Protein AF-A0A6A4T6H5-F1 (afdb_monomer_lite)

Structure (mmCIF, N/CA/C/O backbone):
data_AF-A0A6A4T6H5-F1
#
_entry.id   AF-A0A6A4T6H5-F1
#
loop_
_atom_site.group_PDB
_atom_site.id
_atom_site.type_symbol
_atom_site.label_atom_id
_atom_site.label_alt_id
_atom_site.label_comp_id
_atom_site.label_asym_id
_atom_site.label_entity_id
_atom_site.label_seq_id
_atom_site.pdbx_PDB_ins_code
_atom_site.Cartn_x
_atom_site.Cartn_y
_atom_site.Cartn_z
_atom_site.occupancy
_atom_site.B_iso_or_equiv
_atom_site.auth_seq_id
_atom_site.auth_comp_id
_atom_site.auth_asym_id
_atom_site.auth_atom_id
_atom_site.pdbx_PDB_model_num
ATOM 1 N N . MET A 1 1 ? 30.308 -5.060 24.343 1.00 50.53 1 MET A N 1
ATOM 2 C CA . MET A 1 1 ? 29.741 -4.063 23.407 1.00 50.53 1 MET A CA 1
ATOM 3 C C . MET A 1 1 ? 28.219 -4.168 23.219 1.00 50.53 1 MET A C 1
ATOM 5 O O . MET A 1 1 ? 27.699 -3.414 22.423 1.00 50.53 1 MET A O 1
ATOM 9 N N . LEU A 1 2 ? 27.483 -4.995 23.983 1.00 47.47 2 LEU A N 1
ATOM 10 C CA . LEU A 1 2 ? 26.019 -5.164 23.835 1.00 47.47 2 LEU A CA 1
ATOM 11 C C . LEU A 1 2 ? 25.170 -4.427 24.896 1.00 47.47 2 LEU A C 1
ATOM 13 O O . LEU A 1 2 ? 23.949 -4.452 24.840 1.00 47.47 2 LEU A O 1
ATOM 17 N N . MET A 1 3 ? 25.791 -3.743 25.864 1.00 47.12 3 MET A N 1
ATOM 18 C CA . MET A 1 3 ? 25.061 -2.976 26.894 1.00 47.12 3 MET A CA 1
ATOM 19 C C . MET A 1 3 ? 24.729 -1.534 26.468 1.00 47.12 3 MET A C 1
ATOM 21 O O . MET A 1 3 ? 23.909 -0.883 27.103 1.00 47.12 3 MET A O 1
ATOM 25 N N . SER A 1 4 ? 25.339 -1.037 25.386 1.00 50.03 4 SER A N 1
ATOM 26 C CA . SER A 1 4 ? 25.124 0.330 24.885 1.00 50.03 4 SER A CA 1
ATOM 27 C C . SER A 1 4 ? 23.904 0.449 23.967 1.00 50.03 4 SER A C 1
ATOM 29 O O . SER A 1 4 ? 23.320 1.524 23.874 1.00 50.03 4 SER A O 1
ATOM 31 N N . GLU A 1 5 ? 23.520 -0.626 23.278 1.00 48.69 5 GLU A N 1
ATOM 32 C CA . GLU A 1 5 ? 22.431 -0.592 22.293 1.00 48.69 5 GLU A CA 1
ATOM 33 C C . GLU A 1 5 ? 21.061 -0.653 22.975 1.00 48.69 5 GLU A C 1
ATOM 35 O O . GLU A 1 5 ? 20.167 0.104 22.604 1.00 48.69 5 GLU A O 1
ATOM 40 N N . ASN A 1 6 ? 20.938 -1.425 24.063 1.00 50.06 6 ASN A N 1
ATOM 41 C CA . ASN A 1 6 ? 19.707 -1.500 24.855 1.00 50.06 6 ASN A CA 1
ATOM 42 C C . ASN A 1 6 ? 19.338 -0.162 25.509 1.00 50.06 6 ASN A C 1
ATOM 44 O O . ASN A 1 6 ? 18.159 0.174 25.595 1.00 50.06 6 ASN A O 1
ATOM 48 N N . ALA A 1 7 ? 20.330 0.624 25.940 1.00 50.69 7 ALA A N 1
ATOM 49 C CA . ALA A 1 7 ? 20.093 1.948 26.511 1.00 50.69 7 ALA A CA 1
ATOM 50 C C . ALA A 1 7 ? 19.580 2.937 25.450 1.00 50.69 7 ALA A C 1
ATOM 52 O O . ALA A 1 7 ? 18.664 3.713 25.721 1.00 50.69 7 ALA A O 1
ATOM 53 N N . LEU A 1 8 ? 20.105 2.872 24.221 1.00 52.22 8 LEU A N 1
ATOM 54 C CA . LEU A 1 8 ? 19.653 3.722 23.118 1.00 52.22 8 LEU A CA 1
ATOM 55 C C . LEU A 1 8 ? 18.249 3.336 22.641 1.00 52.22 8 LEU A C 1
ATOM 57 O O . LEU A 1 8 ? 17.433 4.224 22.408 1.00 52.22 8 LEU A O 1
ATOM 61 N N . THR A 1 9 ? 17.908 2.047 22.585 1.00 52.09 9 THR A N 1
ATOM 62 C CA . THR A 1 9 ? 16.542 1.610 22.252 1.00 52.09 9 THR A CA 1
ATOM 63 C C . THR A 1 9 ? 15.533 1.958 23.345 1.00 52.09 9 THR A C 1
ATOM 65 O O . THR A 1 9 ? 14.426 2.372 23.013 1.00 52.09 9 THR A O 1
ATOM 68 N N . LEU A 1 10 ? 15.900 1.882 24.633 1.00 49.75 10 LEU A N 1
ATOM 69 C CA . LEU A 1 10 ? 15.020 2.315 25.731 1.00 49.75 10 LEU A CA 1
ATOM 70 C C . LEU A 1 10 ? 14.830 3.837 25.739 1.00 49.75 10 LEU A C 1
ATOM 72 O O . LEU A 1 10 ? 13.731 4.318 25.998 1.00 49.75 10 LEU A O 1
ATOM 76 N N . THR A 1 11 ? 15.865 4.602 25.383 1.00 50.75 11 THR A N 1
ATOM 77 C CA . THR A 1 11 ? 15.776 6.067 25.274 1.00 50.75 11 THR A CA 1
ATOM 78 C C . THR A 1 11 ? 14.943 6.487 24.056 1.00 50.75 11 THR A C 1
ATOM 80 O O . THR A 1 11 ? 14.133 7.401 24.144 1.00 50.75 11 THR A O 1
ATOM 83 N N . ILE A 1 12 ? 15.059 5.790 22.920 1.00 52.97 12 ILE A N 1
ATOM 84 C CA . ILE A 1 12 ? 14.269 6.093 21.713 1.00 52.97 12 ILE A CA 1
ATOM 85 C C . ILE A 1 12 ? 12.801 5.665 21.887 1.00 52.97 12 ILE A C 1
ATOM 87 O O . ILE A 1 12 ? 11.900 6.428 21.541 1.00 52.97 12 ILE A O 1
ATOM 91 N N . PHE A 1 13 ? 12.542 4.497 22.486 1.00 45.78 13 PHE A N 1
ATOM 92 C CA . PHE A 1 13 ? 11.184 4.002 22.740 1.00 45.78 13 PHE A CA 1
ATOM 93 C C . PHE A 1 13 ? 10.422 4.871 23.757 1.00 45.78 13 PHE A C 1
ATOM 95 O O . PHE A 1 13 ? 9.230 5.129 23.587 1.00 45.78 13 PHE A O 1
ATOM 102 N N . THR A 1 14 ? 11.108 5.404 24.774 1.00 52.06 14 THR A N 1
ATOM 103 C CA . THR A 1 14 ? 10.492 6.294 25.778 1.00 52.06 14 THR A CA 1
ATOM 104 C C . THR A 1 14 ? 10.209 7.700 25.238 1.00 52.06 14 THR A C 1
ATOM 106 O O . THR A 1 14 ? 9.155 8.260 25.535 1.00 52.06 14 THR A O 1
ATOM 109 N N . VAL A 1 15 ? 11.061 8.253 24.365 1.00 50.41 15 VAL A N 1
ATOM 110 C CA . VAL A 1 15 ? 10.810 9.560 23.721 1.00 50.41 15 VAL A CA 1
ATOM 111 C C . VAL A 1 15 ? 9.611 9.508 22.762 1.00 50.41 15 VAL A C 1
ATOM 113 O O . VAL A 1 15 ? 8.893 10.498 22.608 1.00 50.41 15 VAL A O 1
ATOM 116 N N . GLN A 1 16 ? 9.344 8.357 22.140 1.00 47.12 16 GLN A N 1
ATOM 117 C CA . GLN A 1 16 ? 8.246 8.200 21.181 1.00 47.12 16 GLN A CA 1
ATOM 118 C C . GLN A 1 16 ? 6.871 8.043 21.857 1.00 47.12 16 GLN A C 1
ATOM 120 O O . GLN A 1 16 ? 5.873 8.519 21.314 1.00 47.12 16 GLN A O 1
ATOM 125 N N . MET A 1 17 ? 6.824 7.499 23.079 1.00 47.72 17 MET A N 1
ATOM 126 C CA . MET A 1 17 ? 5.620 7.487 23.931 1.00 47.72 17 MET A CA 1
ATOM 127 C C . MET A 1 17 ? 5.208 8.885 24.419 1.00 47.72 17 MET A C 1
ATOM 129 O O . MET A 1 17 ? 4.043 9.111 24.726 1.00 47.72 17 MET A O 1
ATOM 133 N N . LEU A 1 18 ? 6.121 9.863 24.409 1.00 52.84 18 LEU A N 1
ATOM 134 C CA . LEU A 1 18 ? 5.791 11.271 24.666 1.00 52.84 18 LEU A CA 1
ATOM 135 C C . LEU A 1 18 ? 5.178 11.988 23.449 1.00 52.84 18 LEU A C 1
ATOM 137 O O . LEU A 1 18 ? 4.728 13.128 23.568 1.00 52.84 18 LEU A O 1
ATOM 141 N N . LYS A 1 19 ? 5.187 11.355 22.266 1.00 51.94 19 LYS A N 1
ATOM 142 C CA . LYS A 1 19 ? 4.682 11.941 21.014 1.00 51.94 19 LYS A CA 1
ATOM 143 C C . LYS A 1 19 ? 3.249 11.525 20.676 1.00 51.94 19 LYS A C 1
ATOM 145 O O . LYS A 1 19 ? 2.651 12.166 19.820 1.00 51.94 19 LYS A O 1
ATOM 150 N N . ASN A 1 20 ? 2.710 10.504 21.342 1.00 51.78 20 ASN A N 1
ATOM 151 C CA . ASN A 1 20 ? 1.341 10.033 21.153 1.00 51.78 20 ASN A CA 1
ATOM 152 C C . ASN A 1 20 ? 0.656 9.886 22.511 1.00 51.78 20 ASN A C 1
ATOM 154 O O . ASN A 1 20 ? 0.896 8.900 23.209 1.00 51.78 20 ASN A O 1
ATOM 158 N N . PRO A 1 21 ? -0.172 10.856 22.912 1.00 53.44 21 PRO A N 1
ATOM 159 C CA . PRO A 1 21 ? -0.889 10.739 24.164 1.00 53.44 21 PRO A CA 1
ATOM 160 C C . PRO A 1 21 ? -1.989 9.674 24.089 1.00 53.44 21 PRO A C 1
ATOM 162 O O . PRO A 1 21 ? -2.484 9.392 22.997 1.00 53.44 21 PRO A O 1
ATOM 165 N N . PRO A 1 22 ? -2.373 9.071 25.230 1.00 54.59 22 PRO A N 1
ATOM 166 C CA . PRO A 1 22 ? -3.427 8.065 25.273 1.00 54.59 22 PRO A CA 1
ATOM 167 C C . PRO A 1 22 ? -4.738 8.609 24.690 1.00 54.59 22 PRO A C 1
ATOM 169 O O . PRO A 1 22 ? -5.049 9.801 24.800 1.00 54.59 22 PRO A O 1
ATOM 172 N N . GLN A 1 23 ? -5.484 7.712 24.048 1.00 50.62 23 GLN A N 1
ATOM 173 C CA . GLN A 1 23 ? -6.677 8.029 23.268 1.00 50.62 23 GLN A CA 1
ATOM 174 C C . GLN A 1 23 ? -7.688 8.806 24.131 1.00 50.62 23 GLN A C 1
ATOM 176 O O . GLN A 1 23 ? -8.081 8.349 25.203 1.00 50.62 23 GLN A O 1
ATOM 181 N N . GLY A 1 24 ? -8.039 10.021 23.691 1.00 58.50 24 GLY A N 1
ATOM 182 C CA . GLY A 1 24 ? -8.846 10.991 24.453 1.00 58.50 24 GLY A CA 1
ATOM 183 C C . GLY A 1 24 ? -8.110 12.270 24.892 1.00 58.50 24 GLY A C 1
ATOM 184 O O . GLY A 1 24 ? -8.762 13.228 25.303 1.00 58.50 24 GLY A O 1
ATOM 185 N N . MET A 1 25 ? -6.778 12.343 24.756 1.00 52.47 25 MET A N 1
ATOM 186 C CA . MET A 1 25 ? -5.964 13.532 25.096 1.00 52.47 25 MET A CA 1
ATOM 187 C C . MET A 1 25 ? -5.336 14.242 23.879 1.00 52.47 25 MET A C 1
ATOM 189 O O . MET A 1 25 ? -4.393 15.023 24.006 1.00 52.47 25 MET A O 1
ATOM 193 N N . GLU A 1 26 ? -5.879 14.006 22.687 1.00 55.91 26 GLU A N 1
ATOM 194 C CA . GLU A 1 26 ? -5.322 14.439 21.393 1.00 55.91 26 GLU A CA 1
ATOM 195 C C . GLU A 1 26 ? -5.498 15.950 21.124 1.00 55.91 26 GLU A C 1
ATOM 197 O O . GLU A 1 26 ? -4.755 16.548 20.348 1.00 55.91 26 GLU A O 1
ATOM 202 N N . ASN A 1 27 ? -6.413 16.608 21.848 1.00 53.62 27 ASN A N 1
ATOM 203 C CA . ASN A 1 27 ? -6.649 18.059 21.768 1.00 53.62 27 ASN A CA 1
ATOM 204 C C . ASN A 1 27 ? -5.692 18.883 22.652 1.00 53.62 27 ASN A C 1
ATOM 206 O O . ASN A 1 27 ? -5.697 20.115 22.626 1.00 53.62 27 ASN A O 1
ATOM 210 N N . CYS A 1 28 ? -4.834 18.209 23.416 1.00 49.69 28 CYS A N 1
ATOM 211 C CA . CYS A 1 28 ? -3.825 18.801 24.283 1.00 49.69 28 CYS A CA 1
ATOM 212 C C . CYS A 1 28 ? -2.457 18.847 23.584 1.00 49.69 28 CYS A C 1
ATOM 214 O O . CYS A 1 28 ? -1.439 18.480 24.161 1.00 49.69 28 CYS A O 1
ATOM 216 N N . ALA A 1 29 ? -2.399 19.332 22.340 1.00 54.03 29 ALA A N 1
ATOM 217 C CA . ALA A 1 29 ? -1.156 19.470 21.563 1.00 54.03 29 ALA A CA 1
ATOM 218 C C . ALA A 1 29 ? -0.112 20.431 22.190 1.00 54.03 29 ALA A C 1
ATOM 220 O O . ALA A 1 29 ? 0.965 20.649 21.634 1.00 54.03 29 ALA A O 1
ATOM 221 N N . ARG A 1 30 ? -0.415 21.025 23.353 1.00 55.97 30 ARG A N 1
ATOM 222 C CA . ARG A 1 30 ? 0.531 21.756 24.198 1.00 55.97 30 ARG A CA 1
ATOM 223 C C . ARG A 1 30 ? 0.862 20.906 25.429 1.00 55.97 30 ARG A C 1
ATOM 225 O O . ARG A 1 30 ? -0.037 20.697 26.244 1.00 55.97 30 ARG A O 1
ATOM 232 N N . PRO A 1 31 ? 2.130 20.509 25.635 1.00 57.06 31 PRO A N 1
ATOM 233 C CA . PRO A 1 31 ? 2.565 19.766 26.824 1.00 57.06 31 PRO A CA 1
ATOM 234 C C . PRO A 1 31 ? 2.162 20.428 28.157 1.00 57.06 31 PRO A C 1
ATOM 236 O O . PRO A 1 31 ? 1.899 19.746 29.138 1.00 57.06 31 PRO A O 1
ATOM 239 N N . SER A 1 32 ? 2.013 21.759 28.179 1.00 58.72 32 SER A N 1
ATOM 240 C CA . SER A 1 32 ? 1.561 22.535 29.346 1.00 58.72 32 SER A CA 1
ATOM 241 C C . SER A 1 32 ? 0.065 22.429 29.669 1.00 58.72 32 SER A C 1
ATOM 243 O O . SER A 1 32 ? -0.373 22.936 30.698 1.00 58.72 32 SER A O 1
ATOM 245 N N . SER A 1 33 ? -0.741 21.812 28.801 1.00 58.03 33 SER A N 1
ATOM 246 C CA . SER A 1 33 ? -2.187 21.647 29.025 1.00 58.03 33 SER A CA 1
ATOM 247 C C . SER A 1 33 ? -2.530 20.426 29.879 1.00 58.03 33 SER A C 1
ATOM 249 O O . SER A 1 33 ? -3.662 20.279 30.336 1.00 58.03 33 SER A O 1
ATOM 251 N N . TRP A 1 34 ? -1.549 19.569 30.153 1.00 72.88 34 TRP A N 1
ATOM 252 C CA . TRP A 1 34 ? -1.708 18.456 31.072 1.00 72.88 34 TRP A CA 1
ATOM 253 C C . TRP A 1 34 ? -1.449 18.921 32.492 1.00 72.88 34 TRP A C 1
ATOM 255 O O . TRP A 1 34 ? -0.322 19.231 32.876 1.00 72.88 34 TRP A O 1
ATOM 265 N N . ARG A 1 35 ? -2.510 18.902 33.300 1.00 63.50 35 ARG A N 1
ATOM 266 C CA . ARG A 1 35 ? -2.480 19.301 34.713 1.00 63.50 35 ARG A CA 1
ATOM 267 C C . ARG A 1 35 ? -1.409 18.570 35.535 1.00 63.50 35 ARG A C 1
ATOM 269 O O . ARG A 1 35 ? -0.968 19.093 36.551 1.00 63.50 35 ARG A O 1
ATOM 276 N N . TRP A 1 36 ? -0.984 17.389 35.085 1.00 69.12 36 TRP A N 1
ATOM 277 C CA . TRP A 1 36 ? 0.030 16.557 35.733 1.00 69.12 36 TRP A CA 1
ATOM 278 C C . TRP A 1 36 ? 1.379 16.512 35.000 1.00 69.12 36 TRP A C 1
ATOM 280 O O . TRP A 1 36 ? 2.300 15.880 35.508 1.00 69.12 36 TRP A O 1
ATOM 290 N N . PHE A 1 37 ? 1.545 17.193 33.856 1.00 75.38 37 PHE A N 1
ATOM 291 C CA . PHE A 1 37 ? 2.818 17.196 33.120 1.00 75.38 37 PHE A CA 1
ATOM 292 C C . PHE A 1 37 ? 3.958 17.726 33.976 1.00 75.38 37 PHE A C 1
ATOM 294 O O . PHE A 1 37 ? 5.010 17.115 34.010 1.00 75.38 37 PHE A O 1
ATOM 301 N N . HIS A 1 38 ? 3.732 18.783 34.754 1.00 70.75 38 HIS A N 1
ATOM 302 C CA . HIS A 1 38 ? 4.755 19.301 35.661 1.00 70.75 38 HIS A CA 1
ATOM 303 C C . HIS A 1 38 ? 5.108 18.323 36.786 1.00 70.75 38 HIS A C 1
ATOM 305 O O . HIS A 1 38 ? 6.263 18.252 37.176 1.00 70.75 38 HIS A O 1
ATOM 311 N N . LEU A 1 39 ? 4.149 17.537 37.283 1.00 74.06 39 LEU A N 1
ATOM 312 C CA . LEU A 1 39 ? 4.436 16.503 38.282 1.00 74.06 39 LEU A CA 1
ATOM 313 C C . LEU A 1 39 ? 5.259 15.361 37.677 1.00 74.06 39 LEU A C 1
ATOM 315 O O . LEU A 1 39 ? 6.212 14.907 38.302 1.00 74.06 39 LEU A O 1
ATOM 319 N N . MET A 1 40 ? 4.945 14.943 36.449 1.00 73.81 40 MET A N 1
ATOM 320 C CA . MET A 1 40 ? 5.716 13.924 35.728 1.00 73.81 40 MET A CA 1
ATOM 321 C C . MET A 1 40 ? 7.095 14.428 35.296 1.00 73.81 40 MET A C 1
ATOM 323 O O . MET A 1 40 ? 8.074 13.704 35.418 1.00 73.81 40 MET A O 1
ATOM 327 N N . ASP A 1 41 ? 7.198 15.678 34.855 1.00 72.88 41 ASP A N 1
ATOM 328 C CA . ASP A 1 41 ? 8.452 16.328 34.472 1.00 72.88 41 ASP A CA 1
ATOM 329 C C . ASP A 1 41 ? 9.374 16.502 35.687 1.00 72.88 41 ASP A C 1
ATOM 331 O O . ASP A 1 41 ? 10.562 16.203 35.618 1.00 72.88 41 ASP A O 1
ATOM 335 N N . LEU A 1 42 ? 8.825 16.874 36.848 1.00 71.06 42 LEU A N 1
ATOM 336 C CA . LEU A 1 42 ? 9.570 16.930 38.108 1.00 71.06 42 LEU A CA 1
ATOM 337 C C . LEU A 1 42 ? 9.982 15.538 38.613 1.00 71.06 42 LEU A C 1
ATOM 339 O O . LEU A 1 42 ? 11.075 15.411 39.171 1.00 71.06 42 LEU A O 1
ATOM 343 N N . ALA A 1 43 ? 9.151 14.510 38.403 1.00 70.69 43 ALA A N 1
ATOM 344 C CA . ALA A 1 43 ? 9.489 13.121 38.717 1.00 70.69 43 ALA A CA 1
ATOM 345 C C . ALA A 1 43 ? 10.631 12.608 37.825 1.00 70.69 43 ALA A C 1
ATOM 347 O O . ALA A 1 43 ? 11.625 12.100 38.333 1.00 70.69 43 ALA A O 1
ATOM 348 N N . MET A 1 44 ? 10.535 12.810 36.506 1.00 71.69 44 MET A N 1
ATOM 349 C CA . MET A 1 44 ? 11.566 12.411 35.539 1.00 71.69 44 MET A CA 1
ATOM 350 C C . MET A 1 44 ? 12.859 13.218 35.684 1.00 71.69 44 MET A C 1
ATOM 352 O O . MET A 1 44 ? 13.943 12.694 35.448 1.00 71.69 44 MET A O 1
ATOM 356 N N . SER A 1 45 ? 12.763 14.472 36.126 1.00 68.00 45 SER A N 1
ATOM 357 C CA . SER A 1 45 ? 13.920 15.319 36.436 1.00 68.00 45 SER A CA 1
ATOM 358 C C . SER A 1 45 ? 14.554 15.003 37.799 1.00 68.00 45 SER A C 1
ATOM 360 O O . SER A 1 45 ? 15.483 15.702 38.205 1.00 68.00 45 SER A O 1
ATOM 362 N N . GLY A 1 46 ? 14.039 14.013 38.542 1.00 66.12 46 GLY A N 1
ATOM 363 C CA . GLY A 1 46 ? 14.563 13.612 39.853 1.00 66.12 46 GLY A CA 1
ATOM 364 C C . GLY A 1 46 ? 14.388 14.666 40.951 1.00 66.12 46 GLY A C 1
ATOM 365 O O . GLY A 1 46 ? 15.016 14.586 41.999 1.00 66.12 46 GLY A O 1
ATOM 366 N N . ARG A 1 47 ? 13.539 15.682 40.745 1.00 64.62 47 ARG A N 1
ATOM 367 C CA . ARG A 1 47 ? 13.298 16.752 41.735 1.00 64.62 47 ARG A CA 1
ATOM 368 C C . ARG A 1 47 ? 12.263 16.372 42.793 1.00 64.62 47 ARG A C 1
ATOM 370 O O . ARG A 1 47 ? 12.102 17.109 43.761 1.00 64.62 47 ARG A O 1
ATOM 377 N N . LEU A 1 48 ? 11.568 15.252 42.596 1.00 61.44 48 LEU A N 1
ATOM 378 C CA . LEU A 1 48 ? 10.671 14.636 43.579 1.00 61.44 48 LEU A CA 1
ATOM 379 C C . LEU A 1 48 ? 11.336 13.486 44.349 1.00 61.44 48 LEU A C 1
ATOM 381 O O . LEU A 1 48 ? 10.686 12.870 45.197 1.00 61.44 48 LEU A O 1
ATOM 385 N N . ASP A 1 49 ? 12.616 13.215 44.083 1.00 53.50 49 ASP A N 1
ATOM 386 C CA . ASP A 1 49 ? 13.368 12.150 44.739 1.00 53.50 49 ASP A CA 1
ATOM 387 C C . ASP A 1 49 ? 13.465 12.454 46.248 1.00 53.50 49 ASP A C 1
ATOM 389 O O . ASP A 1 49 ? 13.992 13.488 46.663 1.00 53.50 49 ASP A O 1
ATOM 393 N N . GLY A 1 50 ? 12.840 11.605 47.072 1.00 62.84 50 GLY A N 1
ATOM 394 C CA . GLY A 1 50 ? 12.730 11.783 48.528 1.00 62.84 50 GLY A CA 1
ATOM 395 C C . GLY A 1 50 ? 11.481 12.512 49.054 1.00 62.84 50 GLY A C 1
ATOM 396 O O . GLY A 1 50 ? 11.367 12.682 50.265 1.00 62.84 50 GLY A O 1
ATOM 397 N N . THR A 1 51 ? 10.531 12.922 48.200 1.00 59.84 51 THR A N 1
ATOM 398 C CA . THR A 1 51 ? 9.258 13.553 48.645 1.00 59.84 51 THR A CA 1
ATOM 399 C C . THR A 1 51 ? 8.056 12.606 48.694 1.00 59.84 51 THR A C 1
ATOM 401 O O . THR A 1 51 ? 7.031 12.953 49.277 1.00 59.84 51 THR A O 1
ATOM 404 N N . ALA A 1 52 ? 8.179 11.407 48.124 1.00 58.97 52 ALA A N 1
ATOM 405 C CA . ALA A 1 52 ? 7.157 10.369 48.176 1.00 58.97 52 ALA A CA 1
ATOM 406 C C . ALA A 1 52 ? 7.657 9.184 49.011 1.00 58.97 52 ALA A C 1
ATOM 408 O O . ALA A 1 52 ? 8.744 8.658 48.769 1.00 58.97 52 ALA A O 1
ATOM 409 N N . GLU A 1 53 ? 6.858 8.762 49.987 1.00 52.75 53 GLU A N 1
ATOM 410 C CA . GLU A 1 53 ? 7.100 7.551 50.766 1.00 52.75 53 GLU A CA 1
ATOM 411 C C . GLU A 1 53 ? 7.000 6.342 49.821 1.00 52.75 53 GLU A C 1
ATOM 413 O O . GLU A 1 53 ? 5.942 6.050 49.263 1.00 52.75 53 GLU A O 1
ATOM 418 N N . THR A 1 54 ? 8.130 5.681 49.549 1.00 51.03 54 THR A N 1
ATOM 419 C CA . THR A 1 54 ? 8.180 4.525 48.649 1.00 51.03 54 THR A CA 1
ATOM 420 C C . THR A 1 54 ? 7.422 3.368 49.293 1.00 51.03 54 THR A C 1
ATOM 422 O O . THR A 1 54 ? 7.954 2.689 50.173 1.00 51.03 54 THR A O 1
ATOM 425 N N . LEU A 1 55 ? 6.182 3.122 48.862 1.00 46.75 55 LEU A N 1
ATOM 426 C CA . LEU A 1 55 ? 5.470 1.900 49.223 1.00 46.75 55 LEU A CA 1
ATOM 427 C C . LEU A 1 55 ? 6.261 0.711 48.667 1.00 46.75 55 LEU A C 1
ATOM 429 O O . LEU A 1 55 ? 6.250 0.439 47.468 1.00 46.75 55 LEU A O 1
ATOM 433 N N . ARG A 1 56 ? 6.998 0.032 49.549 1.00 42.72 56 ARG A N 1
ATOM 434 C CA . ARG A 1 56 ? 7.624 -1.255 49.254 1.00 42.72 56 ARG A CA 1
ATOM 435 C C . ARG A 1 56 ? 6.513 -2.305 49.156 1.00 42.72 56 ARG A C 1
ATOM 437 O O . ARG A 1 56 ? 5.852 -2.538 50.168 1.00 42.72 56 ARG A O 1
ATOM 444 N N . PRO A 1 57 ? 6.300 -2.959 48.002 1.00 44.22 57 PRO A N 1
ATOM 445 C CA . PRO A 1 57 ? 5.484 -4.163 47.973 1.00 44.22 57 PRO A CA 1
ATOM 446 C C . PRO A 1 57 ? 6.172 -5.243 48.821 1.00 44.22 57 PRO A C 1
ATOM 448 O O . PRO A 1 57 ? 7.370 -5.491 48.676 1.00 44.22 57 PRO A O 1
ATOM 451 N N . SER A 1 58 ? 5.421 -5.838 49.749 1.00 32.94 58 SER A N 1
ATOM 452 C CA . SER A 1 58 ? 5.873 -6.974 50.555 1.00 32.94 58 SER A CA 1
ATOM 453 C C . SER A 1 58 ? 6.180 -8.157 49.629 1.00 32.94 58 SER A C 1
ATOM 455 O O . SER A 1 58 ? 5.292 -8.539 48.866 1.00 32.94 58 SER A O 1
ATOM 457 N N . PRO A 1 59 ? 7.381 -8.760 49.675 1.00 49.50 59 PRO A N 1
ATOM 458 C CA . PRO A 1 59 ? 7.646 -9.996 48.964 1.00 49.50 59 PRO A CA 1
ATOM 459 C C . PRO A 1 59 ? 7.084 -11.131 49.821 1.00 49.50 59 PRO A C 1
ATOM 461 O O . PRO A 1 59 ? 7.674 -11.497 50.835 1.00 49.50 59 PRO A O 1
ATOM 464 N N . LEU A 1 60 ? 5.907 -11.636 49.461 1.00 38.06 60 LEU A N 1
ATOM 465 C CA . LEU A 1 60 ? 5.476 -12.961 49.887 1.00 38.06 60 LEU A CA 1
ATOM 466 C C . LEU A 1 60 ? 5.379 -13.810 48.620 1.00 38.06 60 LEU A C 1
ATOM 468 O O . LEU A 1 60 ? 4.393 -13.750 47.894 1.00 38.06 60 LEU A O 1
ATOM 472 N N . ASP A 1 61 ? 6.520 -14.426 48.334 1.00 40.19 61 ASP A N 1
ATOM 473 C CA . ASP A 1 61 ? 6.762 -15.667 47.606 1.00 40.19 61 ASP A CA 1
ATOM 474 C C . ASP A 1 61 ? 5.747 -16.098 46.536 1.00 40.19 61 ASP A C 1
ATOM 476 O O . ASP A 1 61 ? 4.611 -16.491 46.803 1.00 40.19 61 ASP A O 1
ATOM 480 N N . GLU A 1 62 ? 6.240 -16.119 45.298 1.00 44.72 62 GLU A N 1
ATOM 481 C CA . GLU A 1 62 ? 5.698 -16.964 44.244 1.00 44.72 62 GLU A CA 1
ATOM 482 C C . GLU A 1 62 ? 6.125 -18.418 44.483 1.00 44.72 62 GLU A C 1
ATOM 484 O O . GLU A 1 62 ? 7.264 -18.784 44.196 1.00 44.72 62 GLU A O 1
ATOM 489 N N . ASP A 1 63 ? 5.196 -19.256 44.942 1.00 39.50 63 ASP A N 1
ATOM 490 C CA . ASP A 1 63 ? 5.274 -20.708 44.771 1.00 39.50 63 ASP A CA 1
ATOM 491 C C . ASP A 1 63 ? 4.261 -21.143 43.694 1.00 39.50 63 ASP A C 1
ATOM 493 O O . ASP A 1 63 ? 3.046 -21.007 43.882 1.00 39.50 63 ASP A O 1
ATOM 497 N N . PRO A 1 64 ? 4.713 -21.679 42.544 1.00 53.88 64 PRO A N 1
ATOM 498 C CA . PRO A 1 64 ? 3.843 -22.311 41.571 1.00 53.88 64 PRO A CA 1
ATOM 499 C C . PRO A 1 64 ? 3.620 -23.771 41.982 1.00 53.88 64 PRO A C 1
ATOM 501 O O . PRO A 1 64 ? 4.578 -24.490 42.247 1.00 53.88 64 PRO A O 1
ATOM 504 N N . GLN A 1 65 ? 2.361 -24.216 41.917 1.00 44.50 65 GLN A N 1
ATOM 505 C CA . GLN A 1 65 ? 1.821 -25.535 42.300 1.00 44.50 65 GLN A CA 1
ATOM 506 C C . GLN A 1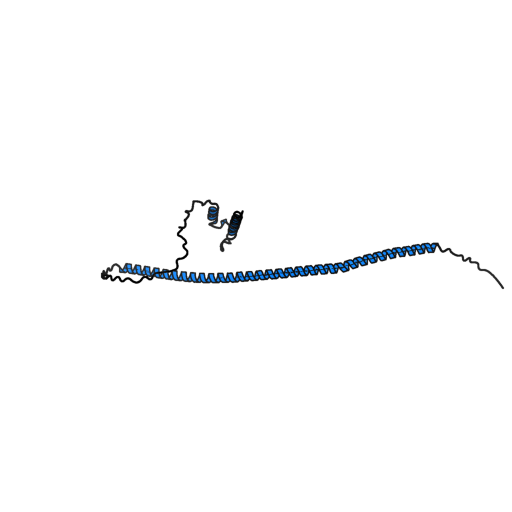 65 ? 1.255 -25.575 43.718 1.00 44.50 65 GLN A C 1
ATOM 508 O O . GLN A 1 65 ? 1.940 -26.013 44.624 1.00 44.50 65 GLN A O 1
ATOM 513 N N . HIS A 1 66 ? -0.029 -25.248 43.887 1.00 39.31 66 HIS A N 1
ATOM 514 C CA . HIS A 1 66 ? -0.897 -25.967 44.826 1.00 39.31 66 HIS A CA 1
ATOM 515 C C . HIS A 1 66 ? -2.268 -26.122 44.171 1.00 39.31 66 HIS A C 1
ATOM 517 O O . HIS A 1 66 ? -3.075 -25.199 44.075 1.00 39.31 66 HIS A O 1
ATOM 523 N N . THR A 1 67 ? -2.468 -27.316 43.628 1.00 39.09 67 THR A N 1
ATOM 524 C CA . THR A 1 67 ? -3.757 -27.839 43.214 1.00 39.09 67 THR A CA 1
ATOM 525 C C . THR A 1 67 ? -4.715 -27.820 44.397 1.00 39.09 67 THR A C 1
ATOM 527 O O . THR A 1 67 ? -4.364 -28.182 45.516 1.00 39.09 67 THR A O 1
ATOM 530 N N . THR A 1 68 ? -5.928 -27.385 44.097 1.00 47.22 68 THR A N 1
ATOM 531 C CA . THR A 1 68 ? -7.175 -27.641 44.807 1.00 47.22 68 THR A CA 1
ATOM 532 C C . THR A 1 68 ? -7.169 -28.990 45.526 1.00 47.22 68 THR A C 1
ATOM 534 O O . THR A 1 68 ? -7.194 -30.015 44.862 1.00 47.22 68 THR A O 1
ATOM 537 N N . ASP A 1 69 ? -7.208 -28.973 46.857 1.00 36.06 69 ASP A N 1
ATOM 538 C CA . ASP A 1 69 ? -7.750 -30.064 47.671 1.00 36.06 69 ASP A CA 1
ATOM 539 C C . ASP A 1 69 ? -8.342 -29.468 48.958 1.00 36.06 69 ASP A C 1
ATOM 541 O O . ASP A 1 69 ? -7.670 -29.207 49.955 1.00 36.06 69 ASP A O 1
ATOM 545 N N . LEU A 1 70 ? -9.645 -29.190 48.890 1.00 48.00 70 LEU A N 1
ATOM 546 C CA . LEU A 1 70 ? -10.500 -28.903 50.040 1.00 48.00 70 LEU A CA 1
ATOM 547 C C . LEU A 1 70 ? -10.800 -30.224 50.773 1.00 48.00 70 LEU A C 1
ATOM 549 O O . LEU A 1 70 ? -11.314 -31.144 50.132 1.00 48.00 70 LEU A O 1
ATOM 553 N N . PRO A 1 71 ? -10.587 -30.343 52.096 1.00 44.62 71 PRO A N 1
ATOM 554 C CA . PRO A 1 71 ? -11.124 -31.463 52.856 1.00 44.62 71 PRO A CA 1
ATOM 555 C C . PRO A 1 71 ? -12.603 -31.200 53.218 1.00 44.62 71 PRO A C 1
ATOM 557 O O . PRO A 1 71 ? -12.958 -30.073 53.577 1.00 44.62 71 PRO A O 1
ATOM 560 N N . PRO A 1 72 ? -13.490 -32.211 53.156 1.00 42.59 72 PRO A N 1
ATOM 561 C CA . PRO A 1 72 ? -14.890 -32.052 53.531 1.00 42.59 72 PRO A CA 1
ATOM 562 C C . PRO A 1 72 ? -15.032 -32.000 55.058 1.00 42.59 72 PRO A C 1
ATOM 564 O O . PRO A 1 72 ? -14.661 -32.935 55.770 1.00 42.59 72 PRO A O 1
ATOM 567 N N . LEU A 1 73 ? -15.600 -30.908 55.568 1.00 35.84 73 LEU A N 1
ATOM 568 C CA . LEU A 1 73 ? -16.007 -30.785 56.966 1.00 35.84 73 LEU A CA 1
ATOM 569 C C . LEU A 1 73 ? -17.256 -31.650 57.207 1.00 35.84 73 LEU A C 1
ATOM 571 O O . LEU A 1 73 ? -18.331 -31.367 56.682 1.00 35.84 73 LEU A O 1
ATOM 575 N N . SER A 1 74 ? -17.097 -32.716 57.994 1.00 42.25 74 SER A N 1
ATOM 576 C CA . SER A 1 74 ? -18.193 -33.542 58.517 1.00 42.25 74 SER A CA 1
ATOM 577 C C . SER A 1 74 ? -18.800 -32.880 59.769 1.00 42.25 74 SER A C 1
ATOM 579 O O . SER A 1 74 ? -18.048 -32.287 60.550 1.00 42.25 74 SER A O 1
ATOM 581 N N . PRO A 1 75 ? -20.127 -32.954 59.990 1.00 47.16 75 PRO A N 1
ATOM 582 C CA . PRO A 1 75 ? -20.800 -32.244 61.072 1.00 47.16 75 PRO A CA 1
ATOM 583 C C . PRO A 1 75 ? -20.587 -32.962 62.409 1.00 47.16 75 PRO A C 1
ATOM 585 O O . PRO A 1 75 ? -21.006 -34.105 62.589 1.00 47.16 75 PRO A O 1
ATOM 588 N N . ALA A 1 76 ? -19.940 -32.281 63.355 1.00 34.62 76 ALA A N 1
ATOM 589 C CA . ALA A 1 76 ? -19.857 -32.728 64.738 1.00 34.62 76 ALA A CA 1
ATOM 590 C C . ALA A 1 76 ? -21.082 -32.231 65.516 1.00 34.62 76 ALA A C 1
ATOM 592 O O . ALA A 1 76 ? -21.298 -31.034 65.698 1.00 34.62 76 ALA A O 1
ATOM 593 N N . ASP A 1 77 ? -21.862 -33.216 65.939 1.00 46.22 77 ASP A N 1
ATOM 594 C CA . ASP A 1 77 ? -22.892 -33.197 66.963 1.00 46.22 77 ASP A CA 1
ATOM 595 C C . ASP A 1 77 ? -22.422 -32.461 68.232 1.00 46.22 77 ASP A C 1
ATOM 597 O O . ASP A 1 77 ? -21.451 -32.864 68.877 1.00 46.22 77 ASP A O 1
ATOM 601 N N . VAL A 1 78 ? -23.112 -31.377 68.591 1.00 42.59 78 VAL A N 1
ATOM 602 C CA . VAL A 1 78 ? -23.082 -30.811 69.943 1.00 42.59 78 VAL A CA 1
ATOM 603 C C . VAL A 1 78 ? -24.521 -30.519 70.339 1.00 42.59 78 VAL A C 1
ATOM 605 O O . VAL A 1 78 ? -25.064 -29.441 70.095 1.00 42.59 78 VAL A O 1
ATOM 608 N N . GLY A 1 79 ? -25.134 -31.521 70.966 1.00 47.72 79 GLY A N 1
ATOM 609 C CA . GLY A 1 79 ? -26.266 -31.328 71.852 1.00 47.72 79 GLY A CA 1
ATOM 610 C C . GLY A 1 79 ? -25.896 -30.323 72.941 1.00 47.72 79 GLY A C 1
ATOM 611 O O . GLY A 1 79 ? -25.054 -30.583 73.797 1.00 47.72 79 GLY A O 1
ATOM 612 N N . GLY A 1 80 ? -26.529 -29.159 72.881 1.00 40.12 80 GLY A N 1
ATOM 613 C CA . GLY A 1 80 ? -26.493 -28.138 73.913 1.00 40.12 80 GLY A CA 1
ATOM 614 C C . GLY A 1 80 ? -27.900 -27.596 74.076 1.00 40.12 80 GLY A C 1
ATOM 615 O O . GLY A 1 80 ? -28.355 -26.791 73.269 1.00 40.12 80 GLY A O 1
ATOM 616 N N . GLU A 1 81 ? -28.604 -28.085 75.094 1.00 52.22 81 GLU A N 1
ATOM 617 C CA . GLU A 1 81 ? -29.892 -27.553 75.522 1.00 52.22 81 GLU A CA 1
ATOM 618 C C . GLU A 1 81 ? -29.726 -26.075 75.897 1.00 52.22 81 GLU A C 1
ATOM 620 O O . GLU A 1 81 ? -29.220 -25.737 76.967 1.00 52.22 81 GLU A O 1
ATOM 625 N N . VAL A 1 82 ? -30.146 -25.171 75.013 1.00 46.31 82 VAL A N 1
ATOM 626 C CA . VAL A 1 82 ? -30.317 -23.763 75.370 1.00 46.31 82 VAL A CA 1
ATOM 627 C C . VAL A 1 82 ? -31.715 -23.583 75.935 1.00 46.31 82 VAL A C 1
ATOM 629 O O . VAL A 1 82 ? -32.714 -23.492 75.223 1.00 46.31 82 VAL A O 1
ATOM 632 N N . SER A 1 83 ? -31.746 -23.582 77.265 1.00 49.75 83 SER A N 1
ATOM 633 C CA . SER A 1 83 ? -32.861 -23.143 78.093 1.00 49.75 83 SER A CA 1
ATOM 634 C C . SER A 1 83 ? -33.421 -21.824 77.559 1.00 49.75 83 SER A C 1
ATOM 636 O O . SER A 1 83 ? -32.754 -20.786 77.563 1.00 49.75 83 SER A O 1
ATOM 638 N N . VAL A 1 84 ? -34.656 -21.903 77.068 1.00 45.94 84 VAL A N 1
ATOM 639 C CA . VAL A 1 84 ? -35.471 -20.786 76.598 1.00 45.94 84 VAL A CA 1
ATOM 640 C C . VAL A 1 84 ? -35.796 -19.905 77.800 1.00 45.94 84 VAL A C 1
ATOM 642 O O . VAL A 1 84 ? -36.740 -20.162 78.544 1.00 45.94 84 VAL A O 1
ATOM 645 N N . PHE A 1 85 ? -34.999 -18.860 78.005 1.00 39.81 85 PHE A N 1
ATOM 646 C CA . PHE A 1 85 ? -35.323 -17.799 78.948 1.00 39.81 85 PHE A CA 1
ATOM 647 C C . PHE A 1 85 ? -36.161 -16.753 78.204 1.00 39.81 85 PHE A C 1
ATOM 649 O O . PHE A 1 85 ? -35.639 -15.908 77.479 1.00 39.81 85 PHE A O 1
ATOM 656 N N . SER A 1 86 ? -37.487 -16.847 78.326 1.00 51.84 86 SER A N 1
ATOM 657 C CA . SER A 1 86 ? -38.413 -15.845 77.798 1.00 51.84 86 SER A CA 1
ATOM 658 C C . SER A 1 86 ? -38.346 -14.584 78.661 1.00 51.84 86 SER A C 1
ATOM 660 O O . SER A 1 86 ? -39.096 -14.435 79.627 1.00 51.84 86 SER A O 1
ATOM 662 N N . VAL A 1 87 ? -37.445 -13.671 78.313 1.00 43.12 87 VAL A N 1
ATOM 663 C CA . VAL A 1 87 ? -37.547 -12.272 78.730 1.00 43.12 87 VAL A CA 1
ATOM 664 C C . VAL A 1 87 ? -38.322 -11.561 77.633 1.00 43.12 87 VAL A C 1
ATOM 666 O O . VAL A 1 87 ? -37.812 -11.286 76.552 1.00 43.12 87 VAL A O 1
ATOM 669 N N . VAL A 1 88 ? -39.602 -11.328 77.903 1.00 53.34 88 VAL A N 1
ATOM 670 C CA . VAL A 1 88 ? -40.401 -10.356 77.162 1.00 53.34 88 VAL A CA 1
ATOM 671 C C . VAL A 1 88 ? -39.908 -8.986 77.616 1.00 53.34 88 VAL A C 1
ATOM 673 O O . VAL A 1 88 ? -40.356 -8.479 78.640 1.00 53.34 88 VAL A O 1
ATOM 676 N N . ASP A 1 89 ? -38.937 -8.430 76.891 1.00 48.03 89 ASP A N 1
ATOM 677 C CA . ASP A 1 89 ? -38.505 -7.046 77.070 1.00 48.03 89 ASP A CA 1
ATOM 678 C C . ASP A 1 89 ? -39.207 -6.187 76.018 1.00 48.03 89 ASP A C 1
ATOM 680 O O . ASP A 1 89 ? -38.798 -6.096 74.861 1.00 48.03 89 ASP A O 1
ATOM 684 N N . THR A 1 90 ? -40.325 -5.578 76.403 1.00 52.88 90 THR A N 1
ATOM 685 C CA . THR A 1 90 ? -41.161 -4.729 75.538 1.00 52.88 90 THR A CA 1
ATOM 686 C C . THR A 1 90 ? -40.511 -3.384 75.169 1.00 52.88 90 THR A C 1
ATOM 688 O O . THR A 1 90 ? -41.198 -2.511 74.652 1.00 52.88 90 THR A O 1
ATOM 691 N N . GLY A 1 91 ? -39.205 -3.205 75.408 1.00 53.00 91 GLY A N 1
ATOM 692 C CA . GLY A 1 91 ? -38.403 -2.061 74.945 1.00 53.00 91 GLY A CA 1
ATOM 693 C C . GLY A 1 91 ? -37.646 -2.292 73.626 1.00 53.00 91 GLY A C 1
ATOM 694 O O . GLY A 1 91 ? -37.090 -1.353 73.075 1.00 53.00 91 GLY A O 1
ATOM 695 N N . THR A 1 92 ? -37.642 -3.517 73.093 1.00 59.53 92 THR A N 1
ATOM 696 C CA . THR A 1 92 ? -36.811 -3.940 71.941 1.00 59.53 92 THR A CA 1
ATOM 697 C C . THR A 1 92 ? -37.512 -3.872 70.579 1.00 59.53 92 THR A C 1
ATOM 699 O O . THR A 1 92 ? -36.885 -4.066 69.539 1.00 59.53 92 THR A O 1
ATOM 702 N N . LEU A 1 93 ? -38.818 -3.593 70.558 1.00 58.75 93 LEU A N 1
ATOM 703 C CA . LEU A 1 93 ? -39.618 -3.595 69.329 1.00 58.75 93 LEU A CA 1
ATOM 704 C C . LEU A 1 93 ? -39.280 -2.426 68.393 1.00 58.75 93 LEU A C 1
ATOM 706 O O . LEU A 1 93 ? -39.278 -2.618 67.182 1.00 58.75 93 LEU A O 1
ATOM 710 N N . GLU A 1 94 ? -38.963 -1.241 68.922 1.00 66.50 94 GLU A N 1
ATOM 711 C CA . GLU A 1 94 ? -38.594 -0.084 68.089 1.00 66.50 94 GLU A CA 1
ATOM 712 C C . GLU A 1 94 ? -37.200 -0.252 67.463 1.00 66.50 94 GLU A C 1
ATOM 714 O O . GLU A 1 94 ? -37.022 -0.006 66.271 1.00 66.50 94 GLU A O 1
ATOM 719 N N . GLU A 1 95 ? -36.231 -0.772 68.223 1.00 74.12 95 GLU A N 1
ATOM 720 C CA . GLU A 1 95 ? -34.881 -1.065 67.726 1.00 74.12 95 GLU A CA 1
ATOM 721 C C . GLU A 1 95 ? -34.888 -2.202 66.688 1.00 74.12 95 GLU A C 1
ATOM 723 O O . GLU A 1 95 ? -34.194 -2.133 65.673 1.00 74.12 95 GLU A O 1
ATOM 728 N N . ALA A 1 96 ? -35.736 -3.219 66.875 1.00 77.06 96 ALA A N 1
ATOM 729 C CA . ALA A 1 96 ? -35.930 -4.288 65.897 1.00 77.06 96 ALA A CA 1
ATOM 730 C C . ALA A 1 96 ? -36.518 -3.779 64.568 1.00 77.06 96 ALA A C 1
ATOM 732 O O . ALA A 1 96 ? -36.102 -4.236 63.503 1.00 77.06 96 ALA A O 1
ATOM 733 N N . VAL A 1 97 ? -37.444 -2.814 64.609 1.00 83.69 97 VAL A N 1
ATOM 734 C CA . VAL A 1 97 ? -38.021 -2.191 63.403 1.00 83.69 97 VAL A CA 1
ATOM 735 C C . VAL A 1 97 ? -36.995 -1.305 62.691 1.00 83.69 97 VAL A C 1
ATOM 737 O O . VAL A 1 97 ? -36.913 -1.331 61.462 1.00 83.69 97 VAL A O 1
ATOM 740 N N . GLU A 1 98 ? -36.156 -0.571 63.427 1.00 85.25 98 GLU A N 1
ATOM 741 C CA . GLU A 1 98 ? -35.038 0.164 62.822 1.00 85.25 98 GLU A CA 1
ATOM 742 C C . GLU A 1 98 ? -34.009 -0.763 62.162 1.00 85.25 98 GLU A C 1
ATOM 744 O O . GLU A 1 98 ? -33.506 -0.459 61.078 1.00 85.25 98 GLU A O 1
ATOM 749 N N . LEU A 1 99 ? -33.673 -1.885 62.803 1.00 87.50 99 LEU A N 1
ATOM 750 C CA . LEU A 1 99 ? -32.750 -2.878 62.254 1.00 87.50 99 LEU A CA 1
ATOM 751 C C . LEU A 1 99 ? -33.332 -3.574 61.017 1.00 87.50 99 LEU A C 1
ATOM 753 O O . LEU A 1 99 ? -32.598 -3.795 60.054 1.00 87.50 99 LEU A O 1
ATOM 757 N N . ASP A 1 100 ? -34.636 -3.857 60.994 1.00 90.94 100 ASP A N 1
ATOM 758 C CA . ASP A 1 100 ? -35.327 -4.392 59.813 1.00 90.94 100 ASP A CA 1
ATOM 759 C C . ASP A 1 100 ? -35.365 -3.376 58.656 1.00 90.94 100 ASP A C 1
ATOM 761 O O . ASP A 1 100 ? -35.118 -3.730 57.499 1.00 90.94 100 ASP A O 1
ATOM 765 N N . GLY A 1 101 ? -35.551 -2.088 58.962 1.00 91.31 101 GLY A N 1
ATOM 766 C CA . GLY A 1 101 ? -35.426 -0.999 57.990 1.00 91.31 101 GLY A CA 1
ATOM 767 C C . GLY A 1 101 ? -34.014 -0.889 57.404 1.00 91.31 101 GLY A C 1
ATOM 768 O O . GLY A 1 101 ? -33.851 -0.819 56.185 1.00 91.31 101 GLY A O 1
ATOM 769 N N . LYS A 1 102 ? -32.977 -0.954 58.251 1.00 94.00 102 LYS A N 1
ATOM 770 C CA . LYS A 1 102 ? -31.563 -0.966 57.825 1.00 94.00 102 LYS A CA 1
ATOM 771 C C . LYS A 1 102 ? -31.230 -2.205 56.985 1.00 94.00 102 LYS A C 1
ATOM 773 O O . LYS A 1 102 ? -30.558 -2.085 55.964 1.00 94.00 102 LYS A O 1
ATOM 778 N N . LEU A 1 103 ? -31.726 -3.386 57.364 1.00 94.06 103 LEU A N 1
ATOM 779 C CA . LEU A 1 103 ? -31.567 -4.620 56.585 1.00 94.06 103 LEU A CA 1
ATOM 780 C C . LEU A 1 103 ? -32.265 -4.539 55.226 1.00 94.06 103 LEU A C 1
ATOM 782 O O . LEU A 1 103 ? -31.741 -5.051 54.239 1.00 94.06 103 LEU A O 1
ATOM 786 N N . SER A 1 104 ? -33.431 -3.901 55.163 1.00 92.50 104 SER A N 1
ATOM 787 C CA . SER A 1 104 ? -34.159 -3.680 53.913 1.00 92.50 104 SER A CA 1
ATOM 788 C C . SER A 1 104 ? -33.403 -2.720 52.993 1.00 92.50 104 SER A C 1
ATOM 790 O O . SER A 1 104 ? -33.189 -3.051 51.830 1.00 92.50 104 SER A O 1
ATOM 792 N N . ALA A 1 105 ? -32.879 -1.615 53.533 1.00 94.12 105 ALA A N 1
ATOM 793 C CA . ALA A 1 105 ? -32.035 -0.681 52.788 1.00 94.12 105 ALA A CA 1
ATOM 794 C C . ALA A 1 105 ? -30.762 -1.351 52.238 1.00 94.12 105 ALA A C 1
ATOM 796 O O . ALA A 1 105 ? -30.460 -1.212 51.057 1.00 94.12 105 ALA A O 1
ATOM 797 N N . LEU A 1 106 ? -30.067 -2.155 53.052 1.00 95.19 106 LEU A N 1
ATOM 798 C CA . LEU A 1 106 ? -28.890 -2.917 52.610 1.00 95.19 106 LEU A CA 1
ATOM 799 C C . LEU A 1 106 ? -29.232 -3.970 51.548 1.00 95.19 106 LEU A C 1
ATOM 801 O O . LEU A 1 106 ? -28.433 -4.230 50.651 1.00 95.19 106 LEU A O 1
ATOM 805 N N . ARG A 1 107 ? -30.410 -4.604 51.625 1.00 95.56 107 ARG A N 1
ATOM 806 C CA . ARG A 1 107 ? -30.871 -5.541 50.586 1.00 95.56 107 ARG A CA 1
ATOM 807 C C . ARG A 1 107 ? -31.145 -4.826 49.268 1.00 95.56 107 ARG A C 1
ATOM 809 O O . ARG A 1 107 ? -30.836 -5.389 48.221 1.00 95.56 107 ARG A O 1
ATOM 816 N N . ASP A 1 108 ? -31.718 -3.630 49.310 1.00 95.69 108 ASP A N 1
ATOM 817 C CA . ASP A 1 108 ? -31.987 -2.842 48.109 1.00 95.69 108 ASP A CA 1
ATOM 818 C C . ASP A 1 108 ? -30.697 -2.278 47.503 1.00 95.69 108 ASP A C 1
ATOM 820 O O . ASP A 1 108 ? -30.514 -2.359 46.291 1.00 95.69 108 ASP A O 1
ATOM 824 N N . GLU A 1 109 ? -29.750 -1.831 48.331 1.00 97.06 109 GLU A N 1
ATOM 825 C CA . GLU A 1 109 ? -28.404 -1.444 47.893 1.00 97.06 109 GLU A CA 1
ATOM 826 C C . GLU A 1 109 ? -27.661 -2.625 47.254 1.00 97.06 109 GLU A C 1
ATOM 828 O O . GLU A 1 109 ? -27.114 -2.502 46.161 1.00 97.06 109 GLU A O 1
ATOM 833 N N . ARG A 1 110 ? -27.721 -3.814 47.869 1.00 97.25 110 ARG A N 1
ATOM 834 C CA . ARG A 1 110 ? -27.151 -5.035 47.283 1.00 97.25 110 ARG A CA 1
ATOM 835 C C . ARG A 1 110 ? -27.765 -5.346 45.917 1.00 97.25 110 ARG A C 1
ATOM 837 O O . ARG A 1 110 ? -27.039 -5.697 44.995 1.00 97.25 110 ARG A O 1
ATOM 844 N N . ARG A 1 111 ? -29.088 -5.215 45.771 1.00 96.31 111 ARG A N 1
ATOM 845 C CA . ARG A 1 111 ? -29.769 -5.420 44.482 1.00 96.31 111 ARG A CA 1
ATOM 846 C C . ARG A 1 111 ? -29.355 -4.383 43.441 1.00 96.31 111 ARG A C 1
ATOM 848 O O . ARG A 1 111 ? -29.228 -4.744 42.278 1.00 96.31 111 ARG A O 1
ATOM 855 N N . ALA A 1 112 ? -29.158 -3.127 43.837 1.00 96.25 112 ALA A N 1
ATOM 856 C CA . ALA A 1 112 ? -28.669 -2.084 42.938 1.00 96.25 112 ALA A CA 1
ATOM 857 C C . ALA A 1 112 ? -27.248 -2.402 42.449 1.00 96.25 112 ALA A C 1
ATOM 859 O O . ALA A 1 112 ? -27.003 -2.400 41.248 1.00 96.25 112 ALA A O 1
ATOM 860 N N . LEU A 1 113 ? -26.350 -2.805 43.352 1.00 96.88 113 LEU A N 1
ATOM 861 C CA . LEU A 1 113 ? -24.991 -3.222 42.991 1.00 96.88 113 LEU A CA 1
ATOM 862 C C . LEU A 1 113 ? -24.974 -4.469 42.093 1.00 96.88 113 LEU A C 1
ATOM 864 O O . LEU A 1 113 ? -24.178 -4.544 41.161 1.00 96.88 113 LEU A O 1
ATOM 868 N N . GLU A 1 114 ? -25.857 -5.442 42.332 1.00 97.12 114 GLU A N 1
ATOM 869 C CA . GLU A 1 114 ? -26.018 -6.609 41.449 1.00 97.12 114 GLU A CA 1
ATOM 870 C C . GLU A 1 114 ? -26.485 -6.203 40.040 1.00 97.12 114 GLU A C 1
ATOM 872 O O . GLU A 1 114 ? -26.053 -6.795 39.050 1.00 97.12 114 GLU A O 1
ATOM 877 N N . GLN A 1 115 ? -27.349 -5.189 39.930 1.00 97.00 115 GLN A N 1
ATOM 878 C CA . GLN A 1 115 ? -27.779 -4.649 38.637 1.00 97.00 115 GLN A CA 1
ATOM 879 C C . GLN A 1 115 ? -26.635 -3.932 37.921 1.00 97.00 115 GLN A C 1
ATOM 881 O O . GLN A 1 115 ? -26.404 -4.208 36.747 1.00 97.00 115 GLN A O 1
ATOM 886 N N . GLU A 1 116 ? -25.887 -3.085 38.627 1.00 97.88 116 GLU A N 1
ATOM 887 C CA . GLU A 1 116 ? -24.717 -2.393 38.077 1.00 97.88 116 GLU A CA 1
ATOM 888 C C . GLU A 1 116 ? -23.652 -3.387 37.599 1.00 97.88 116 GLU A C 1
ATOM 890 O O . GLU A 1 116 ? -23.145 -3.263 36.487 1.00 97.88 116 GLU A O 1
ATOM 895 N N . GLN A 1 117 ? -23.353 -4.430 38.380 1.00 97.50 117 GLN A N 1
ATOM 896 C CA . GLN A 1 117 ? -22.439 -5.493 37.948 1.00 97.50 117 GLN A CA 1
ATOM 897 C C . GLN A 1 117 ? -22.930 -6.186 36.675 1.00 97.50 117 GLN A C 1
ATOM 899 O O . GLN A 1 117 ? -22.155 -6.372 35.741 1.00 97.50 117 GLN A O 1
ATOM 904 N N . ALA A 1 118 ? -24.224 -6.505 36.593 1.00 96.69 118 ALA A N 1
ATOM 905 C CA . ALA A 1 118 ? -24.793 -7.109 35.393 1.00 96.69 118 ALA A CA 1
ATOM 906 C C . ALA A 1 118 ? -24.736 -6.175 34.169 1.00 96.69 118 ALA A C 1
ATOM 908 O O . ALA A 1 118 ? -24.690 -6.655 33.034 1.00 96.69 118 ALA A O 1
ATOM 909 N N . GLU A 1 119 ? -24.760 -4.857 34.363 1.00 97.62 119 GLU A N 1
ATOM 910 C CA . GLU A 1 119 ? -24.549 -3.877 33.296 1.00 97.62 119 GLU A CA 1
ATOM 911 C C . GLU A 1 119 ? -23.086 -3.839 32.853 1.00 97.62 119 GLU A C 1
ATOM 913 O O . GLU A 1 119 ? -22.822 -3.983 31.658 1.00 97.62 119 GLU A O 1
ATOM 918 N N . PHE A 1 120 ? -22.139 -3.778 33.791 1.00 97.31 120 PHE A N 1
ATOM 919 C CA . PHE A 1 120 ? -20.710 -3.854 33.478 1.00 97.31 120 PHE A CA 1
ATOM 920 C C . PHE A 1 120 ? -20.335 -5.151 32.755 1.00 97.31 120 PHE A C 1
ATOM 922 O O . PHE A 1 120 ? -19.576 -5.118 31.788 1.00 97.31 120 PHE A O 1
ATOM 929 N N . ASP A 1 121 ? -20.908 -6.287 33.152 1.00 98.00 121 ASP A N 1
ATOM 930 C CA . ASP A 1 121 ? -20.694 -7.563 32.467 1.00 98.00 121 ASP A CA 1
ATOM 931 C C . ASP A 1 121 ? -21.193 -7.512 31.015 1.00 98.00 121 ASP A C 1
ATOM 933 O O . ASP A 1 121 ? -20.535 -8.011 30.099 1.00 98.00 121 ASP A O 1
ATOM 937 N N . ARG A 1 122 ? -22.339 -6.864 30.761 1.00 97.75 122 ARG A N 1
ATOM 938 C CA . ARG A 1 122 ? -22.847 -6.669 29.391 1.00 97.75 122 ARG A CA 1
ATOM 939 C C . ARG A 1 122 ? -21.930 -5.767 28.575 1.00 97.75 122 ARG A C 1
ATOM 941 O O . ARG A 1 122 ? -21.697 -6.062 27.402 1.00 97.75 122 ARG A O 1
ATOM 948 N N . GLU A 1 123 ? -21.418 -4.697 29.173 1.00 98.25 123 GLU A N 1
ATOM 949 C CA . GLU A 1 123 ? -20.473 -3.787 28.525 1.00 98.25 123 GLU A CA 1
ATOM 950 C C . GLU A 1 123 ? -19.150 -4.480 28.198 1.00 98.25 123 GLU A C 1
ATOM 952 O O . GLU A 1 123 ? -18.651 -4.342 27.082 1.00 98.25 123 GLU A O 1
ATOM 957 N N . LEU A 1 124 ? -18.613 -5.290 29.113 1.00 98.31 124 LEU A N 1
ATOM 958 C CA . LEU A 1 124 ? -17.407 -6.084 28.876 1.00 98.31 124 LEU A CA 1
ATOM 959 C C . LEU A 1 124 ? -17.588 -7.041 27.697 1.00 98.31 124 LEU A C 1
ATOM 961 O O . LEU A 1 124 ? -16.732 -7.095 26.815 1.00 98.31 124 LEU A O 1
ATOM 965 N N . ILE A 1 125 ? -18.723 -7.741 27.631 1.00 98.31 125 ILE A N 1
ATOM 966 C CA . ILE A 1 125 ? -19.036 -8.630 26.507 1.00 98.31 125 ILE A CA 1
ATOM 967 C C . ILE A 1 125 ? -19.163 -7.831 25.195 1.00 98.31 125 ILE A C 1
ATOM 969 O O . ILE A 1 125 ? -18.751 -8.307 24.134 1.00 98.31 125 ILE A O 1
ATOM 973 N N . ALA A 1 126 ? -19.745 -6.629 25.226 1.00 97.69 126 ALA A N 1
ATOM 974 C CA . ALA A 1 126 ? -19.832 -5.770 24.045 1.00 97.69 126 ALA A CA 1
ATOM 975 C C . ALA A 1 126 ? -18.440 -5.315 23.573 1.00 97.69 126 ALA A C 1
ATOM 977 O O . ALA A 1 126 ? -18.113 -5.471 22.398 1.00 97.69 126 ALA A O 1
ATOM 978 N N . LEU A 1 127 ? -17.591 -4.852 24.493 1.00 98.06 127 LEU A N 1
ATOM 979 C CA . LEU A 1 127 ? -16.217 -4.437 24.203 1.00 98.06 127 LEU A CA 1
ATOM 980 C C . LEU A 1 127 ? -15.355 -5.588 23.682 1.00 98.06 127 LEU A C 1
ATOM 982 O O . LEU A 1 127 ? -14.528 -5.391 22.791 1.00 98.06 127 LEU A O 1
ATOM 986 N N . GLU A 1 128 ? -15.541 -6.797 24.210 1.00 98.38 128 GLU A N 1
ATOM 987 C CA . GLU A 1 128 ? -14.862 -7.987 23.705 1.00 98.38 128 GLU A CA 1
ATOM 988 C C . GLU A 1 128 ? -15.247 -8.261 22.246 1.00 98.38 128 GLU A C 1
ATOM 990 O O . GLU A 1 128 ? -14.369 -8.439 21.398 1.00 98.38 128 GLU A O 1
ATOM 995 N N . ARG A 1 129 ? -16.544 -8.196 21.917 1.00 98.25 129 ARG A N 1
ATOM 996 C CA . ARG A 1 129 ? -17.019 -8.334 20.531 1.00 98.25 129 ARG A CA 1
ATOM 997 C C . ARG A 1 129 ? -16.448 -7.256 19.618 1.00 98.25 129 ARG A C 1
ATOM 999 O O . ARG A 1 129 ? -15.972 -7.583 18.531 1.00 98.25 129 ARG A O 1
ATOM 1006 N N . ASP A 1 130 ? -16.443 -6.002 20.055 1.00 98.44 130 ASP A N 1
ATOM 1007 C CA . ASP A 1 130 ? -15.884 -4.892 19.280 1.00 98.44 130 ASP A CA 1
ATOM 1008 C C . ASP A 1 130 ? -14.384 -5.080 19.034 1.00 98.44 130 ASP A C 1
ATOM 1010 O O . ASP A 1 130 ? -13.895 -4.893 17.917 1.00 98.44 130 ASP A O 1
ATOM 1014 N N . ARG A 1 131 ? -13.643 -5.546 20.044 1.00 98.50 131 ARG A N 1
ATOM 1015 C CA . ARG A 1 131 ? -12.225 -5.890 19.901 1.00 98.50 131 ARG A CA 1
ATOM 1016 C C . ARG A 1 131 ? -12.012 -6.996 18.872 1.00 98.50 131 ARG A C 1
ATOM 1018 O O . ARG A 1 131 ? -11.069 -6.925 18.081 1.00 98.50 131 ARG A O 1
ATOM 1025 N N . GLU A 1 132 ? -12.857 -8.022 18.855 1.00 98.31 132 GLU A N 1
ATOM 1026 C CA . GLU A 1 132 ? -12.766 -9.061 17.834 1.00 98.31 132 GLU A CA 1
ATOM 1027 C C . GLU A 1 132 ? -13.077 -8.544 16.425 1.00 98.31 132 GLU A C 1
ATOM 1029 O O . GLU A 1 132 ? -12.430 -8.972 15.466 1.00 98.31 132 GLU A O 1
ATOM 1034 N N . LEU A 1 133 ? -14.058 -7.651 16.276 1.00 98.25 133 LEU A N 1
ATOM 1035 C CA . LEU A 1 133 ? -14.370 -7.019 14.992 1.00 98.25 133 LEU A CA 1
ATOM 1036 C C . LEU A 1 133 ? -13.176 -6.202 14.493 1.00 98.25 133 LEU A C 1
ATOM 1038 O O . LEU A 1 133 ? -12.719 -6.420 13.373 1.00 98.25 133 LEU A O 1
ATOM 1042 N N . LEU A 1 134 ? -12.574 -5.383 15.357 1.00 98.12 134 LEU A N 1
ATOM 1043 C CA . LEU A 1 134 ? -11.355 -4.640 15.034 1.00 98.12 134 LEU A CA 1
ATOM 1044 C C . LEU A 1 134 ? -10.191 -5.567 14.646 1.00 98.12 134 LEU A C 1
ATOM 1046 O O . LEU A 1 134 ? -9.443 -5.279 13.710 1.00 98.12 134 LEU A O 1
ATOM 1050 N N . ASN A 1 135 ? -10.036 -6.715 15.308 1.00 98.44 135 ASN A N 1
ATOM 1051 C CA . ASN A 1 135 ? -9.034 -7.712 14.917 1.00 98.44 135 ASN A CA 1
ATOM 1052 C C . ASN A 1 135 ? -9.315 -8.311 13.526 1.00 98.44 135 ASN A C 1
ATOM 1054 O O . ASN A 1 135 ? -8.388 -8.548 12.748 1.00 98.44 135 ASN A O 1
ATOM 1058 N N . ARG A 1 136 ? -10.585 -8.549 13.179 1.00 98.25 136 ARG A N 1
ATOM 1059 C CA . ARG A 1 136 ? -10.965 -9.011 11.834 1.00 98.25 136 ARG A CA 1
ATOM 1060 C C . ARG A 1 136 ? -10.688 -7.939 10.781 1.00 98.25 136 ARG A C 1
ATOM 1062 O O . ARG A 1 136 ? -10.103 -8.265 9.747 1.00 98.25 136 ARG A O 1
ATOM 1069 N N . ASP A 1 137 ? -11.019 -6.685 11.068 1.00 98.56 137 ASP A N 1
ATOM 1070 C CA . ASP A 1 137 ? -10.805 -5.551 10.165 1.00 98.56 137 ASP A CA 1
ATOM 1071 C C . ASP A 1 137 ? -9.319 -5.277 9.937 1.00 98.56 137 ASP A C 1
ATOM 1073 O O . ASP A 1 137 ? -8.869 -5.150 8.799 1.00 98.56 137 ASP A O 1
ATOM 1077 N N . THR A 1 138 ? -8.512 -5.276 10.998 1.00 98.44 138 THR A N 1
ATOM 1078 C CA . THR A 1 138 ? -7.052 -5.138 10.876 1.00 98.44 138 THR A CA 1
ATOM 1079 C C . THR A 1 138 ? -6.446 -6.268 10.042 1.00 98.44 138 THR A C 1
ATOM 1081 O O . THR A 1 138 ? -5.612 -6.008 9.172 1.00 98.44 138 THR A O 1
ATOM 1084 N N . ALA A 1 139 ? -6.903 -7.512 10.215 1.00 98.12 139 ALA A N 1
ATOM 1085 C CA . ALA A 1 139 ? -6.482 -8.626 9.369 1.00 98.12 139 ALA A CA 1
ATOM 1086 C C . ALA A 1 139 ? -6.961 -8.478 7.910 1.00 98.12 139 ALA A C 1
ATOM 1088 O O . ALA A 1 139 ? -6.264 -8.899 6.984 1.00 98.12 139 ALA A O 1
ATOM 1089 N N . ALA A 1 140 ? -8.146 -7.913 7.668 1.00 98.19 140 ALA A N 1
ATOM 1090 C CA . ALA A 1 140 ? -8.638 -7.622 6.320 1.00 98.19 140 ALA A CA 1
ATOM 1091 C C . ALA A 1 140 ? -7.772 -6.555 5.631 1.00 98.19 140 ALA A C 1
ATOM 1093 O O . ALA A 1 140 ? -7.275 -6.796 4.530 1.00 98.19 140 ALA A O 1
ATOM 1094 N N . LEU A 1 141 ? -7.478 -5.452 6.323 1.00 98.44 141 LEU A N 1
ATOM 1095 C CA . LEU A 1 141 ? -6.603 -4.381 5.837 1.00 98.44 141 LEU A CA 1
ATOM 1096 C C . LEU A 1 141 ? -5.183 -4.874 5.536 1.00 98.44 141 LEU A C 1
ATOM 1098 O O . LEU A 1 141 ? -4.575 -4.466 4.548 1.00 98.44 141 LEU A O 1
ATOM 1102 N N . GLN A 1 142 ? -4.640 -5.788 6.346 1.00 98.38 142 GLN A N 1
ATOM 1103 C CA . GLN A 1 142 ? -3.342 -6.408 6.059 1.00 98.38 142 GLN A CA 1
ATOM 1104 C C . GLN A 1 142 ? -3.356 -7.201 4.745 1.00 98.38 142 GLN A C 1
ATOM 1106 O O . GLN A 1 142 ? -2.406 -7.114 3.964 1.00 98.38 142 GLN A O 1
ATOM 1111 N N . ARG A 1 143 ? -4.432 -7.952 4.474 1.00 98.31 143 ARG A N 1
ATOM 1112 C CA . ARG A 1 143 ? -4.584 -8.695 3.212 1.00 98.31 143 ARG A CA 1
ATOM 1113 C C . ARG A 1 143 ? -4.736 -7.760 2.020 1.00 98.31 143 ARG A C 1
ATOM 1115 O O . ARG A 1 143 ? -4.123 -8.013 0.986 1.00 98.31 143 ARG A O 1
ATOM 1122 N N . GLU A 1 144 ? -5.519 -6.697 2.168 1.00 98.62 144 GLU A N 1
ATOM 1123 C CA . GLU A 1 144 ? -5.695 -5.678 1.134 1.00 98.62 144 GLU A CA 1
ATOM 1124 C C . GLU A 1 144 ? -4.367 -4.989 0.815 1.00 98.62 144 GLU A C 1
ATOM 1126 O O . GLU A 1 144 ? -3.966 -4.928 -0.345 1.00 98.62 144 GLU A O 1
ATOM 1131 N N . ARG A 1 145 ? -3.611 -4.577 1.838 1.00 98.50 145 ARG A N 1
ATOM 1132 C CA . ARG A 1 145 ? -2.277 -3.997 1.650 1.00 98.50 145 ARG A CA 1
ATOM 1133 C C . ARG A 1 145 ? -1.347 -4.942 0.889 1.00 98.50 145 ARG A C 1
ATOM 1135 O O . ARG A 1 145 ? -0.706 -4.521 -0.069 1.00 98.50 145 ARG A O 1
ATOM 1142 N N . ALA A 1 146 ? -1.326 -6.223 1.259 1.00 98.06 146 ALA A N 1
ATOM 1143 C CA . ALA A 1 146 ? -0.542 -7.230 0.548 1.00 98.06 146 ALA A CA 1
ATOM 1144 C C . ALA A 1 146 ? -1.021 -7.455 -0.901 1.00 98.06 146 ALA A C 1
ATOM 1146 O O . ALA A 1 146 ? -0.223 -7.837 -1.755 1.00 98.06 146 ALA A O 1
ATOM 1147 N N . ALA A 1 147 ? -2.309 -7.248 -1.195 1.00 98.38 147 ALA A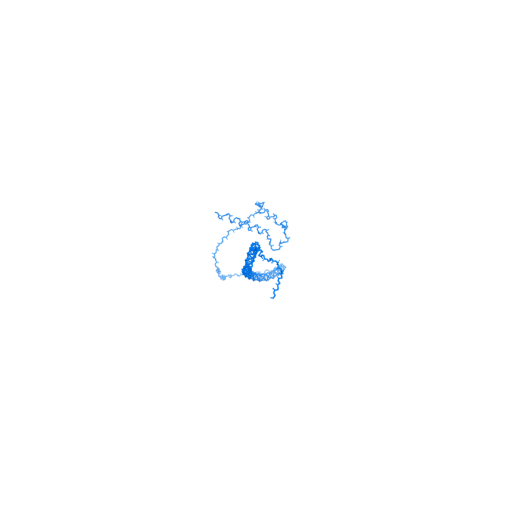 N 1
ATOM 1148 C CA . ALA A 1 147 ? -2.830 -7.286 -2.559 1.00 98.38 147 ALA A CA 1
ATOM 1149 C C . ALA A 1 147 ? -2.339 -6.100 -3.385 1.00 98.38 147 ALA A C 1
ATOM 1151 O O . ALA A 1 147 ? -1.759 -6.309 -4.446 1.00 98.38 147 ALA A O 1
ATOM 1152 N N . VAL A 1 148 ? -2.449 -4.889 -2.843 1.00 98.44 148 VAL A N 1
ATOM 1153 C CA . VAL A 1 148 ? -1.956 -3.677 -3.502 1.00 98.44 148 VAL A CA 1
ATOM 1154 C C . VAL A 1 148 ? -0.449 -3.758 -3.764 1.00 98.44 148 VAL A C 1
ATOM 1156 O O . VAL A 1 148 ? 0.016 -3.352 -4.825 1.00 98.44 148 VAL A O 1
ATOM 1159 N N . ASP A 1 149 ? 0.336 -4.305 -2.834 1.00 98.56 149 ASP A N 1
ATOM 1160 C CA . ASP A 1 149 ? 1.780 -4.466 -3.035 1.00 98.56 149 ASP A CA 1
ATOM 1161 C C . ASP A 1 149 ? 2.107 -5.470 -4.158 1.00 98.56 149 ASP A C 1
ATOM 1163 O O . ASP A 1 149 ? 3.054 -5.258 -4.919 1.00 98.56 149 ASP A O 1
ATOM 1167 N N . ARG A 1 150 ? 1.298 -6.526 -4.324 1.00 98.38 150 ARG A N 1
ATOM 1168 C CA . ARG A 1 150 ? 1.415 -7.447 -5.469 1.00 98.38 150 ARG A CA 1
ATOM 1169 C C . ARG A 1 150 ? 1.073 -6.767 -6.791 1.00 98.38 150 ARG A C 1
ATOM 1171 O O . ARG A 1 150 ? 1.780 -7.002 -7.770 1.00 98.38 150 ARG A O 1
ATOM 1178 N N . ASP A 1 151 ? 0.037 -5.936 -6.807 1.00 98.56 151 ASP A N 1
ATOM 1179 C CA . ASP A 1 151 ? -0.389 -5.212 -8.006 1.00 98.56 151 ASP A CA 1
ATOM 1180 C C . ASP A 1 151 ? 0.671 -4.185 -8.425 1.00 98.56 151 ASP A C 1
ATOM 1182 O O . ASP A 1 151 ? 1.094 -4.177 -9.577 1.00 98.56 151 ASP A O 1
ATOM 1186 N N . ARG A 1 152 ? 1.237 -3.426 -7.474 1.00 98.38 152 ARG A N 1
ATOM 1187 C CA . ARG A 1 152 ? 2.382 -2.531 -7.741 1.00 98.38 152 ARG A CA 1
ATOM 1188 C C . ARG A 1 152 ? 3.571 -3.276 -8.348 1.00 98.38 152 ARG A C 1
ATOM 1190 O O . ARG A 1 152 ? 4.166 -2.813 -9.315 1.00 98.38 152 ARG A O 1
ATOM 1197 N N . ALA A 1 153 ? 3.900 -4.452 -7.814 1.00 98.19 153 ALA A N 1
ATOM 1198 C CA . ALA A 1 153 ? 4.978 -5.278 -8.353 1.00 98.19 153 ALA A CA 1
ATOM 1199 C C . ALA A 1 153 ? 4.658 -5.871 -9.741 1.00 98.19 153 ALA A C 1
ATOM 1201 O O . ALA A 1 153 ? 5.572 -6.281 -10.461 1.00 98.19 153 ALA A O 1
ATOM 1202 N N . ALA A 1 154 ? 3.382 -5.991 -10.119 1.00 98.25 154 ALA A N 1
ATOM 1203 C CA . ALA A 1 154 ? 2.979 -6.333 -11.480 1.00 98.25 154 ALA A CA 1
ATOM 1204 C C . ALA A 1 154 ? 3.157 -5.133 -12.418 1.00 98.25 154 ALA A C 1
ATOM 1206 O O . ALA A 1 154 ? 3.856 -5.265 -13.420 1.00 98.25 154 ALA A O 1
ATOM 1207 N N . ASP A 1 155 ? 2.663 -3.959 -12.027 1.00 98.44 155 ASP A N 1
ATOM 1208 C CA . ASP A 1 155 ? 2.818 -2.721 -12.796 1.00 98.44 155 ASP A CA 1
ATOM 1209 C C . ASP A 1 155 ? 4.291 -2.384 -13.065 1.00 98.44 155 ASP A C 1
ATOM 1211 O O . ASP A 1 155 ? 4.655 -1.983 -14.170 1.00 98.44 155 ASP A O 1
ATOM 1215 N N . ASP A 1 156 ? 5.174 -2.574 -12.082 1.00 98.62 156 ASP A N 1
ATOM 1216 C CA . ASP A 1 156 ? 6.608 -2.327 -12.257 1.00 98.62 156 ASP A CA 1
ATOM 1217 C C . ASP A 1 156 ? 7.254 -3.304 -13.254 1.00 98.62 156 ASP A C 1
ATOM 1219 O O . ASP A 1 156 ? 8.152 -2.923 -14.013 1.00 98.62 156 ASP A O 1
ATOM 1223 N N . ARG A 1 157 ? 6.779 -4.556 -13.313 1.00 98.38 157 ARG A N 1
ATOM 1224 C CA . ARG A 1 157 ? 7.219 -5.520 -14.336 1.00 98.38 157 ARG A CA 1
ATOM 1225 C C . ARG A 1 157 ? 6.737 -5.115 -15.724 1.00 98.38 157 ARG A C 1
ATOM 1227 O O . ARG A 1 157 ? 7.524 -5.196 -16.668 1.00 98.38 157 ARG A O 1
ATOM 1234 N N . ASP A 1 158 ? 5.499 -4.650 -15.835 1.00 98.56 158 ASP A N 1
ATOM 1235 C CA . ASP A 1 158 ? 4.921 -4.198 -17.101 1.00 98.56 158 ASP A CA 1
ATOM 1236 C C . ASP A 1 158 ? 5.623 -2.936 -17.612 1.00 98.56 158 ASP A C 1
ATOM 1238 O O . ASP A 1 158 ? 5.974 -2.853 -18.788 1.00 98.56 158 ASP A O 1
ATOM 1242 N N . ARG A 1 159 ? 5.951 -1.988 -16.726 1.00 98.44 159 ARG A N 1
ATOM 1243 C CA . ARG A 1 159 ? 6.789 -0.826 -17.067 1.00 98.44 159 ARG A CA 1
ATOM 1244 C C . ARG A 1 159 ? 8.156 -1.248 -17.591 1.00 98.44 159 ARG A C 1
ATOM 1246 O O . ARG A 1 159 ? 8.564 -0.794 -18.655 1.00 98.44 159 ARG A O 1
ATOM 1253 N N . ALA A 1 160 ? 8.834 -2.161 -16.896 1.00 98.12 160 ALA A N 1
ATOM 1254 C CA . ALA A 1 160 ? 10.130 -2.666 -17.342 1.00 98.12 160 ALA A CA 1
ATOM 1255 C C . ALA A 1 160 ? 10.044 -3.399 -18.693 1.00 98.12 160 ALA A C 1
ATOM 1257 O O . ALA A 1 160 ? 10.995 -3.367 -19.475 1.00 98.12 160 ALA A O 1
ATOM 1258 N N . PHE A 1 161 ? 8.927 -4.072 -18.979 1.00 97.81 161 PHE A N 1
ATOM 1259 C CA . PHE A 1 161 ? 8.667 -4.673 -20.284 1.00 97.81 161 PHE A CA 1
ATOM 1260 C C . PHE A 1 161 ? 8.510 -3.600 -21.371 1.00 97.81 161 PHE A C 1
ATOM 1262 O O . PHE A 1 161 ? 9.221 -3.645 -22.375 1.00 97.81 161 PHE A O 1
ATOM 1269 N N . LEU A 1 162 ? 7.673 -2.588 -21.134 1.00 98.25 162 LEU A N 1
ATOM 1270 C CA . LEU A 1 162 ? 7.461 -1.480 -22.068 1.00 98.25 162 LEU A CA 1
ATOM 1271 C C . LEU A 1 162 ? 8.739 -0.675 -22.335 1.00 98.25 162 LEU A C 1
ATOM 1273 O O . LEU A 1 162 ? 8.969 -0.254 -23.467 1.00 98.25 162 LEU A O 1
ATOM 1277 N N . ASP A 1 163 ? 9.597 -0.490 -21.332 1.00 98.50 163 ASP A N 1
ATOM 1278 C CA . ASP A 1 163 ? 10.887 0.182 -21.508 1.00 98.50 163 ASP A CA 1
ATOM 1279 C C . ASP A 1 163 ? 11.824 -0.605 -22.435 1.00 98.50 163 ASP A C 1
ATOM 1281 O O . ASP A 1 163 ? 12.507 -0.014 -23.278 1.00 98.50 163 ASP A O 1
ATOM 1285 N N . ARG A 1 164 ? 11.833 -1.944 -22.341 1.00 98.19 164 ARG A N 1
ATOM 1286 C CA . ARG A 1 164 ? 12.592 -2.789 -23.279 1.00 98.19 164 ARG A CA 1
ATOM 1287 C C . ARG A 1 164 ? 12.030 -2.693 -24.691 1.00 98.19 164 ARG A C 1
ATOM 1289 O O . ARG A 1 164 ? 12.808 -2.501 -25.623 1.00 98.19 164 ARG A O 1
ATOM 1296 N N . ASP A 1 165 ? 10.713 -2.780 -24.848 1.00 98.38 165 ASP A N 1
ATOM 1297 C CA . ASP A 1 165 ? 10.060 -2.646 -26.153 1.00 98.38 165 ASP A CA 1
ATOM 1298 C C . ASP A 1 165 ? 10.352 -1.280 -26.776 1.00 98.38 165 ASP A C 1
ATOM 1300 O O . ASP A 1 165 ? 10.693 -1.179 -27.956 1.00 98.38 165 ASP A O 1
ATOM 1304 N N . ARG A 1 166 ? 10.316 -0.216 -25.969 1.00 98.25 166 ARG A N 1
ATOM 1305 C CA . ARG A 1 166 ? 10.690 1.129 -26.404 1.00 98.25 166 ARG A CA 1
ATOM 1306 C C . ARG A 1 166 ? 12.137 1.188 -26.893 1.00 98.25 166 ARG A C 1
ATOM 1308 O O . ARG A 1 166 ? 12.377 1.775 -27.946 1.00 98.25 166 ARG A O 1
ATOM 1315 N N . ALA A 1 167 ? 13.080 0.574 -26.178 1.00 97.75 167 ALA A N 1
ATOM 1316 C CA . ALA A 1 167 ? 14.483 0.523 -26.589 1.00 97.75 167 ALA A CA 1
ATOM 1317 C C . ALA A 1 167 ? 14.686 -0.264 -27.899 1.00 97.75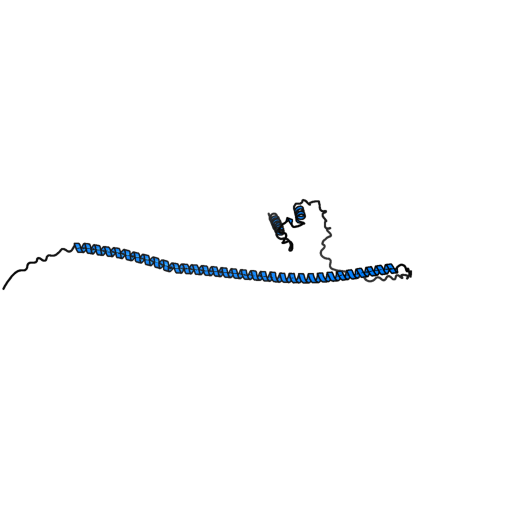 167 ALA A C 1
ATOM 1319 O O . ALA A 1 167 ? 15.493 0.127 -28.745 1.00 97.75 167 ALA A O 1
ATOM 1320 N N . VAL A 1 168 ? 13.932 -1.351 -28.104 1.00 97.31 168 VAL A N 1
ATOM 1321 C CA . VAL A 1 168 ? 13.938 -2.102 -29.371 1.00 97.31 168 VAL A CA 1
ATOM 1322 C C . VAL A 1 168 ? 13.420 -1.227 -30.510 1.00 97.31 168 VAL A C 1
ATOM 1324 O O . VAL A 1 168 ? 14.096 -1.098 -31.527 1.00 97.31 168 VAL A O 1
ATOM 1327 N N . LEU A 1 169 ? 12.283 -0.556 -30.319 1.00 97.19 169 LEU A N 1
ATOM 1328 C CA . LEU A 1 169 ? 11.718 0.347 -31.323 1.00 97.19 169 LEU A CA 1
ATOM 1329 C C . LEU A 1 169 ? 12.646 1.524 -31.646 1.00 97.19 169 LEU A C 1
ATOM 1331 O O . LEU A 1 169 ? 12.719 1.953 -32.795 1.00 97.19 169 LEU A O 1
ATOM 1335 N N . GLU A 1 170 ? 13.358 2.061 -30.657 1.00 97.56 170 GLU A N 1
ATOM 1336 C CA . GLU A 1 170 ? 14.359 3.107 -30.872 1.00 97.56 170 GLU A CA 1
ATOM 1337 C C . GLU A 1 170 ? 15.512 2.604 -31.748 1.00 97.56 170 GLU A C 1
ATOM 1339 O O . GLU A 1 170 ? 15.888 3.263 -32.719 1.00 97.56 170 GLU A O 1
ATOM 1344 N N . ARG A 1 171 ? 16.020 1.399 -31.476 1.00 96.19 171 ARG A N 1
ATOM 1345 C CA . ARG A 1 171 ? 17.046 0.765 -32.312 1.00 96.19 171 ARG A CA 1
ATOM 1346 C C . ARG A 1 171 ? 16.548 0.518 -33.736 1.00 96.19 171 ARG A C 1
ATOM 1348 O O . ARG A 1 171 ? 17.275 0.795 -34.691 1.00 96.19 171 ARG A O 1
ATOM 1355 N N . ASP A 1 172 ? 15.323 0.026 -33.876 1.00 96.75 172 ASP A N 1
ATOM 1356 C CA . ASP A 1 172 ? 14.720 -0.280 -35.173 1.00 96.75 172 ASP A CA 1
ATOM 1357 C C . ASP A 1 172 ? 14.443 0.992 -35.989 1.00 96.75 172 ASP A C 1
ATOM 1359 O O . ASP A 1 172 ? 14.488 0.950 -37.215 1.00 96.75 172 ASP A O 1
ATOM 1363 N N . ARG A 1 173 ? 14.228 2.143 -35.334 1.00 96.38 173 ARG A N 1
ATOM 1364 C CA . ARG A 1 173 ? 14.185 3.464 -35.990 1.00 96.38 173 ARG A CA 1
ATOM 1365 C C . ARG A 1 173 ? 15.571 3.978 -36.376 1.00 96.38 173 ARG A C 1
ATOM 1367 O O . ARG A 1 173 ? 15.731 4.514 -37.469 1.00 96.38 173 ARG A O 1
ATOM 1374 N N . ALA A 1 174 ? 16.579 3.774 -35.532 1.00 95.06 174 ALA A N 1
ATOM 1375 C CA . ALA A 1 174 ? 17.944 4.224 -35.805 1.00 95.06 174 ALA A CA 1
ATOM 1376 C C . ALA A 1 174 ? 18.600 3.483 -36.989 1.00 95.06 174 ALA A C 1
ATOM 1378 O O . ALA A 1 174 ? 19.473 4.037 -37.657 1.00 95.06 174 ALA A O 1
ATOM 1379 N N . PHE A 1 175 ? 18.202 2.236 -37.265 1.00 92.88 175 PHE A N 1
ATOM 1380 C CA . PHE A 1 175 ? 18.725 1.447 -38.387 1.00 92.88 175 PHE A CA 1
ATOM 1381 C C . PHE A 1 175 ? 18.475 2.103 -39.766 1.00 92.88 175 PHE A C 1
ATOM 1383 O O . PHE A 1 175 ? 19.452 2.456 -40.429 1.00 92.88 175 PHE A O 1
ATOM 1390 N N . PRO A 1 176 ? 17.224 2.374 -40.193 1.00 94.81 176 PRO A N 1
ATOM 1391 C CA . PRO A 1 176 ? 16.961 3.027 -41.474 1.00 94.81 176 PRO A CA 1
ATOM 1392 C C . PRO A 1 176 ? 17.476 4.469 -41.527 1.00 94.81 176 PRO A C 1
ATOM 1394 O O . PRO A 1 176 ? 17.782 4.962 -42.608 1.00 94.81 176 PRO A O 1
ATOM 1397 N N . GLU A 1 177 ? 17.583 5.169 -40.395 1.00 95.25 177 GLU A N 1
ATOM 1398 C CA . GLU A 1 177 ? 18.204 6.500 -40.349 1.00 95.25 177 GLU A CA 1
ATOM 1399 C C . GLU A 1 177 ? 19.689 6.446 -40.726 1.00 95.25 177 GLU A C 1
ATOM 1401 O O . GLU A 1 177 ? 20.158 7.270 -41.514 1.00 95.25 177 GLU A O 1
ATOM 1406 N N . ARG A 1 178 ? 20.424 5.446 -40.224 1.00 94.94 178 ARG A N 1
ATOM 1407 C CA . ARG A 1 178 ? 21.823 5.210 -40.607 1.00 94.94 178 ARG A CA 1
ATOM 1408 C C . ARG A 1 178 ? 21.950 4.819 -42.074 1.00 94.94 178 ARG A C 1
ATOM 1410 O O . ARG A 1 178 ? 22.840 5.337 -42.745 1.00 94.94 178 ARG A O 1
ATOM 1417 N N . ASP A 1 179 ? 21.058 3.969 -42.573 1.00 95.69 179 ASP A N 1
ATOM 1418 C CA . ASP A 1 179 ? 21.053 3.564 -43.981 1.00 95.69 179 ASP A CA 1
ATOM 1419 C C . ASP A 1 179 ? 20.773 4.750 -44.909 1.00 95.69 179 ASP A C 1
ATOM 1421 O O . ASP A 1 179 ? 21.460 4.925 -45.913 1.00 95.69 179 ASP A O 1
ATOM 1425 N N . ARG A 1 180 ? 19.821 5.622 -44.551 1.00 96.25 180 ARG A N 1
ATOM 1426 C CA . ARG A 1 180 ? 19.570 6.874 -45.284 1.00 96.25 180 ARG A CA 1
ATOM 1427 C C . ARG A 1 180 ? 20.808 7.762 -45.300 1.00 96.25 180 ARG A C 1
ATOM 1429 O O . ARG A 1 180 ? 21.241 8.161 -46.372 1.00 96.25 180 ARG A O 1
ATOM 1436 N N . ALA A 1 181 ? 21.434 7.984 -44.144 1.00 95.81 181 ALA A N 1
ATOM 1437 C CA . ALA A 1 181 ? 22.660 8.775 -44.062 1.00 95.81 181 ALA A CA 1
ATOM 1438 C C . ALA A 1 181 ? 23.819 8.166 -44.878 1.00 95.81 181 ALA A C 1
ATOM 1440 O O . ALA A 1 181 ? 24.649 8.896 -45.418 1.00 95.81 181 ALA A O 1
ATOM 1441 N N . PHE A 1 182 ? 23.898 6.836 -44.972 1.00 96.06 182 PHE A N 1
ATOM 1442 C CA . PHE A 1 182 ? 24.868 6.151 -45.826 1.00 96.06 182 PHE A CA 1
ATOM 1443 C C . PHE A 1 182 ? 24.576 6.380 -47.315 1.00 96.06 182 PHE A C 1
ATOM 1445 O O . PHE A 1 182 ? 25.483 6.743 -48.066 1.00 96.06 182 PHE A O 1
ATOM 1452 N N . LEU A 1 183 ? 23.318 6.217 -47.734 1.00 96.38 183 LEU A N 1
ATOM 1453 C CA . LEU A 1 183 ? 22.889 6.453 -49.114 1.00 96.38 183 LEU A CA 1
ATOM 1454 C C . LEU A 1 183 ? 23.081 7.914 -49.537 1.00 96.38 183 LEU A C 1
ATOM 1456 O O . LEU A 1 183 ? 23.520 8.161 -50.658 1.00 96.38 183 LEU A O 1
ATOM 1460 N N . ASP A 1 184 ? 22.814 8.867 -48.646 1.00 97.50 184 ASP A N 1
ATOM 1461 C CA . ASP A 1 184 ? 23.019 10.293 -48.910 1.00 97.50 184 ASP A CA 1
ATOM 1462 C C . ASP A 1 184 ? 24.498 10.600 -49.187 1.00 97.50 184 ASP A C 1
ATOM 1464 O O . ASP A 1 184 ? 24.816 11.247 -50.184 1.00 97.50 184 ASP A O 1
ATOM 1468 N N . ARG A 1 185 ? 25.428 10.051 -48.392 1.00 97.19 185 ARG A N 1
ATOM 1469 C CA . ARG A 1 185 ? 26.875 10.200 -48.649 1.00 97.19 185 ARG A CA 1
ATOM 1470 C C . ARG A 1 185 ? 27.303 9.566 -49.969 1.00 97.19 185 ARG A C 1
ATOM 1472 O O . ARG A 1 185 ? 28.028 10.194 -50.733 1.00 97.19 185 ARG A O 1
ATOM 1479 N N . ALA A 1 186 ? 26.833 8.352 -50.258 1.00 96.44 186 ALA A N 1
ATOM 1480 C CA . ALA A 1 186 ? 27.142 7.673 -51.516 1.00 96.44 186 ALA A CA 1
ATOM 1481 C C . ALA A 1 186 ? 26.624 8.465 -52.727 1.00 96.44 186 ALA A C 1
ATOM 1483 O O . ALA A 1 186 ? 27.289 8.547 -53.760 1.00 96.44 186 ALA A O 1
ATOM 1484 N N . ARG A 1 187 ? 25.450 9.092 -52.594 1.00 97.56 187 ARG A N 1
ATOM 1485 C CA . ARG A 1 187 ? 24.908 9.989 -53.611 1.00 97.56 187 ARG A CA 1
ATOM 1486 C C . ARG A 1 187 ? 25.800 11.212 -53.808 1.00 97.56 187 ARG A C 1
ATOM 1488 O O . ARG A 1 187 ? 26.107 11.541 -54.950 1.00 97.56 187 ARG A O 1
ATOM 1495 N N . GLU A 1 188 ? 26.229 11.864 -52.731 1.00 97.81 188 GLU A N 1
ATOM 1496 C CA . GLU A 1 188 ? 27.153 12.996 -52.826 1.00 97.81 188 GLU A CA 1
ATOM 1497 C C . GLU A 1 188 ? 28.490 12.608 -53.477 1.00 97.81 188 GLU A C 1
ATOM 1499 O O . GLU A 1 188 ? 29.025 13.376 -54.274 1.00 97.81 188 GLU A O 1
ATOM 1504 N N . ASP A 1 189 ? 29.033 11.426 -53.176 1.00 97.06 189 ASP A N 1
ATOM 1505 C CA . ASP A 1 189 ? 30.269 10.926 -53.790 1.00 97.06 189 ASP A CA 1
ATOM 1506 C C . ASP A 1 189 ? 30.109 10.704 -55.297 1.00 97.06 189 ASP A C 1
ATOM 1508 O O . ASP A 1 189 ? 30.938 11.168 -56.082 1.00 97.06 189 ASP A O 1
ATOM 1512 N N . LEU A 1 190 ? 29.001 10.093 -55.723 1.00 95.88 190 LEU A N 1
ATOM 1513 C CA . LEU A 1 190 ? 28.677 9.946 -57.144 1.00 95.88 190 LEU A CA 1
ATOM 1514 C C . LEU A 1 190 ? 28.485 11.302 -57.836 1.00 95.88 190 LEU A C 1
ATOM 1516 O O . LEU A 1 190 ? 28.900 11.484 -58.984 1.00 95.88 190 LEU A O 1
ATOM 1520 N N . GLU A 1 191 ? 27.868 12.274 -57.160 1.00 96.31 191 GLU A N 1
ATOM 1521 C CA . GLU A 1 191 ? 27.740 13.640 -57.672 1.00 96.31 191 GLU A CA 1
ATOM 1522 C C . GLU A 1 191 ? 29.121 14.304 -57.818 1.00 96.31 191 GLU A C 1
ATOM 1524 O O . GLU A 1 191 ? 29.396 14.901 -58.863 1.00 96.31 191 GLU A O 1
ATOM 1529 N N . ARG A 1 192 ? 30.026 14.132 -56.843 1.00 96.00 192 ARG A N 1
ATOM 1530 C CA . ARG A 1 192 ? 31.422 14.599 -56.911 1.00 96.00 192 ARG A CA 1
ATOM 1531 C C . ARG A 1 192 ? 32.177 13.975 -58.090 1.00 96.00 192 ARG A C 1
ATOM 1533 O O . ARG A 1 192 ? 32.764 14.709 -58.884 1.00 96.00 192 ARG A O 1
ATOM 1540 N N . GLU A 1 193 ? 32.123 12.655 -58.262 1.00 95.12 193 GLU A N 1
ATOM 1541 C CA . GLU A 1 193 ? 32.752 11.961 -59.396 1.00 95.12 193 GLU A CA 1
ATOM 1542 C C . GLU A 1 193 ? 32.190 12.434 -60.738 1.00 95.12 193 GLU A C 1
ATOM 1544 O O . GLU A 1 193 ? 32.945 12.732 -61.664 1.00 95.12 193 GLU A O 1
ATOM 1549 N N . ARG A 1 194 ? 30.865 12.579 -60.845 1.00 94.25 194 ARG A N 1
ATOM 1550 C CA . ARG A 1 194 ? 30.220 13.086 -62.061 1.00 94.25 194 ARG A CA 1
ATOM 1551 C C . ARG A 1 194 ? 30.694 14.495 -62.409 1.00 94.25 194 ARG A C 1
ATOM 1553 O O . ARG A 1 194 ? 30.893 14.782 -63.590 1.00 94.25 194 ARG A O 1
ATOM 1560 N N . MET A 1 195 ? 30.881 15.364 -61.416 1.00 94.06 195 MET A N 1
ATOM 1561 C CA . MET A 1 195 ? 31.426 16.709 -61.627 1.00 94.06 195 MET A CA 1
ATOM 1562 C C . MET A 1 195 ? 32.892 16.662 -62.084 1.00 94.06 195 MET A C 1
ATOM 1564 O O . MET A 1 195 ? 33.265 17.399 -62.997 1.00 94.06 195 MET A O 1
ATOM 1568 N N . LEU A 1 196 ? 33.706 15.762 -61.522 1.00 92.25 196 LEU A N 1
ATOM 1569 C CA . LEU A 1 196 ? 35.102 15.564 -61.931 1.00 92.25 196 LEU A CA 1
ATOM 1570 C C . LEU A 1 196 ? 35.213 15.041 -63.371 1.00 92.25 196 LEU A C 1
ATOM 1572 O O . LEU A 1 196 ? 35.882 15.665 -64.195 1.00 92.25 196 LEU A O 1
ATOM 1576 N N . PHE A 1 197 ? 34.510 13.955 -63.703 1.00 87.62 197 PHE A N 1
ATOM 1577 C CA . PHE A 1 197 ? 34.495 13.383 -65.054 1.00 87.62 197 PHE A CA 1
ATOM 1578 C C . PHE A 1 197 ? 33.854 14.320 -66.083 1.00 87.62 197 PHE A C 1
ATOM 1580 O O . PHE A 1 197 ? 34.282 14.368 -67.236 1.00 87.62 197 PHE A O 1
ATOM 1587 N N . GLY A 1 198 ? 32.823 15.075 -65.692 1.00 89.25 198 GLY A N 1
ATOM 1588 C CA . GLY A 1 198 ? 32.216 16.102 -66.537 1.00 89.25 198 GLY A CA 1
ATOM 1589 C C . GLY A 1 198 ? 33.225 17.182 -66.924 1.00 89.25 198 GLY A C 1
ATOM 1590 O O . GLY A 1 198 ? 33.376 17.473 -68.110 1.00 89.25 198 GLY A O 1
ATOM 1591 N N . GLY A 1 199 ? 33.973 17.693 -65.942 1.00 86.69 199 GLY A N 1
ATOM 1592 C CA . GLY A 1 199 ? 35.039 18.667 -66.172 1.00 86.69 199 GLY A CA 1
ATOM 1593 C C . GLY A 1 199 ? 36.227 18.099 -66.953 1.00 86.69 199 GLY A C 1
ATOM 1594 O O . GLY A 1 199 ? 36.821 18.802 -67.763 1.00 86.69 199 GLY A O 1
ATOM 1595 N N . GLU A 1 200 ? 36.578 16.824 -66.771 1.00 84.88 200 GLU A N 1
ATOM 1596 C CA . GLU A 1 200 ? 37.627 16.166 -67.561 1.00 84.88 200 GLU A CA 1
ATOM 1597 C C . GLU A 1 200 ? 37.241 16.051 -69.040 1.00 84.88 200 GLU A C 1
ATOM 1599 O O . GLU A 1 200 ? 38.009 16.467 -69.906 1.00 84.88 200 GLU A O 1
ATOM 1604 N N . ARG A 1 201 ? 36.015 15.601 -69.334 1.00 82.06 201 ARG A N 1
ATOM 1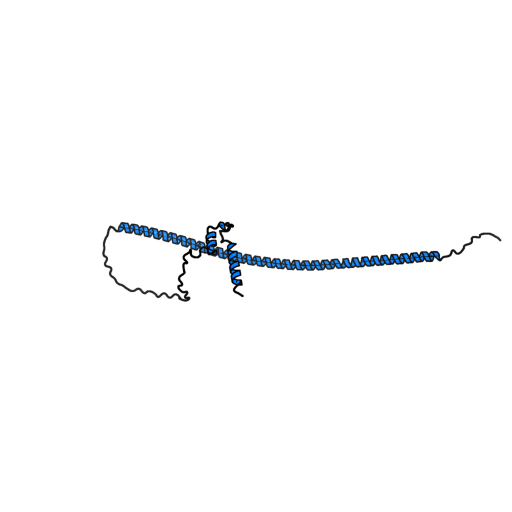605 C CA . ARG A 1 201 ? 35.480 15.555 -70.705 1.00 82.06 201 ARG A CA 1
ATOM 1606 C C . ARG A 1 201 ? 35.394 16.939 -71.342 1.00 82.06 201 ARG A C 1
ATOM 1608 O O . ARG A 1 201 ? 35.577 17.070 -72.549 1.00 82.06 201 ARG A O 1
ATOM 1615 N N . GLU A 1 202 ? 35.089 17.968 -70.559 1.00 79.25 202 GLU A N 1
ATOM 1616 C CA . GLU A 1 202 ? 35.076 19.355 -71.028 1.00 79.25 202 GLU A CA 1
ATOM 1617 C C . GLU A 1 202 ? 36.491 19.848 -71.362 1.00 79.25 202 GLU A C 1
ATOM 1619 O O . GLU A 1 202 ? 36.723 20.318 -72.474 1.00 79.25 202 GLU A O 1
ATOM 1624 N N . ARG A 1 203 ? 37.475 19.594 -70.491 1.00 77.88 203 ARG A N 1
ATOM 1625 C CA . ARG A 1 203 ? 38.897 19.881 -70.754 1.00 77.88 203 ARG A CA 1
ATOM 1626 C C . ARG A 1 203 ? 39.452 19.106 -71.951 1.00 77.88 203 ARG A C 1
ATOM 1628 O O . ARG A 1 203 ? 40.334 19.596 -72.652 1.00 77.88 203 ARG A O 1
ATOM 1635 N N . GLU A 1 204 ? 38.997 17.877 -72.183 1.00 77.31 204 GLU A N 1
ATOM 1636 C CA . GLU A 1 204 ? 39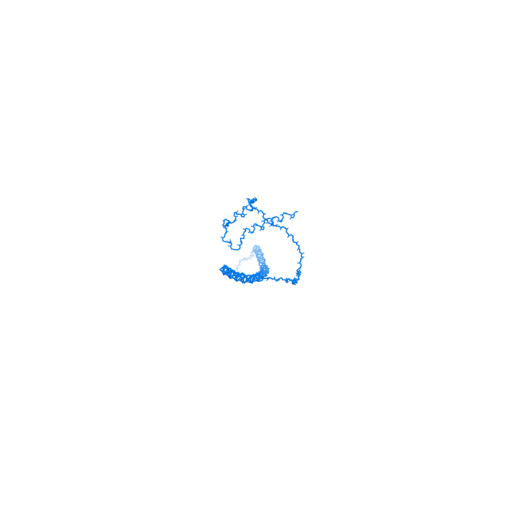.350 17.100 -73.377 1.00 77.31 204 GLU A CA 1
ATOM 1637 C C . GLU A 1 204 ? 38.715 17.673 -74.647 1.00 77.31 204 GLU A C 1
ATOM 1639 O O . GLU A 1 204 ? 39.367 17.708 -75.690 1.00 77.31 204 GLU A O 1
ATOM 1644 N N . ARG A 1 205 ? 37.472 18.166 -74.575 1.00 75.44 205 ARG A N 1
ATOM 1645 C CA . ARG A 1 205 ? 36.821 18.868 -75.693 1.00 75.44 205 ARG A CA 1
ATOM 1646 C C . ARG A 1 205 ? 37.540 20.165 -76.035 1.00 75.44 205 ARG A C 1
ATOM 1648 O O . ARG A 1 205 ? 37.756 20.420 -77.216 1.00 75.44 205 ARG A O 1
ATOM 1655 N N . GLU A 1 206 ? 37.951 20.940 -75.036 1.00 75.88 206 GLU A N 1
ATOM 1656 C CA . GLU A 1 206 ? 38.755 22.152 -75.228 1.00 75.88 206 GLU A CA 1
ATOM 1657 C C . GLU A 1 206 ? 40.097 21.813 -75.892 1.00 75.88 206 GLU A C 1
ATOM 1659 O O . GLU A 1 206 ? 40.396 22.337 -76.967 1.00 75.88 206 GLU A O 1
ATOM 1664 N N . ARG A 1 207 ? 40.834 20.823 -75.366 1.00 72.06 207 ARG A N 1
ATOM 1665 C CA . ARG A 1 207 ? 42.094 20.343 -75.965 1.00 72.06 207 ARG A CA 1
ATOM 1666 C C . ARG A 1 207 ? 41.926 19.782 -77.382 1.00 72.06 207 ARG A C 1
ATOM 1668 O O . ARG A 1 207 ? 42.756 20.036 -78.248 1.00 72.06 207 ARG A O 1
ATOM 1675 N N . GLY A 1 208 ? 40.854 19.041 -77.655 1.00 67.38 208 GLY A N 1
ATOM 1676 C CA . GLY A 1 208 ? 40.553 18.501 -78.985 1.00 67.38 208 GLY A CA 1
ATOM 1677 C C . GLY A 1 208 ? 40.096 19.566 -79.989 1.00 67.38 208 GLY A C 1
ATOM 1678 O O . GLY A 1 208 ? 40.364 19.440 -81.186 1.00 67.38 208 GLY A O 1
ATOM 1679 N N . SER A 1 209 ? 39.443 20.632 -79.516 1.00 59.44 209 SER A N 1
ATOM 1680 C CA . SER A 1 209 ? 39.039 21.774 -80.343 1.00 59.44 209 SER A CA 1
ATOM 1681 C C . SER A 1 209 ? 40.228 22.629 -80.795 1.00 59.44 209 SER A C 1
ATOM 1683 O O . SER A 1 209 ? 40.187 23.202 -81.883 1.00 59.44 209 SER A O 1
ATOM 1685 N N . GLU A 1 210 ? 41.317 22.632 -80.022 1.00 57.28 210 GLU A N 1
ATOM 1686 C CA . GLU A 1 210 ? 42.563 23.340 -80.330 1.00 57.28 210 GLU A CA 1
ATOM 1687 C C . GLU A 1 210 ? 43.463 22.577 -81.328 1.00 57.28 210 GLU A C 1
ATOM 1689 O O . GLU A 1 210 ? 44.259 23.177 -82.047 1.00 57.28 210 GLU A O 1
ATOM 1694 N N . VAL A 1 211 ? 43.285 21.255 -81.469 1.00 58.28 211 VAL A N 1
ATOM 1695 C CA . VAL A 1 211 ? 44.143 20.374 -82.297 1.00 58.28 211 VAL A CA 1
ATOM 1696 C C . VAL A 1 211 ? 43.633 20.171 -83.740 1.00 58.28 211 VAL A C 1
ATOM 1698 O O . VAL A 1 211 ? 44.267 19.480 -84.539 1.00 58.28 211 VAL A O 1
ATOM 1701 N N . ARG A 1 212 ? 42.524 20.796 -84.164 1.00 45.78 212 ARG A N 1
ATOM 1702 C CA . ARG A 1 212 ? 41.990 20.624 -85.534 1.00 45.78 212 ARG A CA 1
ATOM 1703 C C . ARG A 1 212 ? 42.361 21.807 -86.449 1.00 45.78 212 ARG A C 1
ATOM 1705 O O . ARG A 1 212 ? 41.658 22.818 -86.436 1.00 45.78 212 ARG A O 1
ATOM 1712 N N . PRO A 1 213 ? 43.399 21.719 -87.312 1.00 54.47 213 PRO A N 1
ATOM 1713 C CA . PRO A 1 213 ? 43.708 22.815 -88.216 1.00 54.47 213 PRO A CA 1
ATOM 1714 C C . PRO A 1 213 ? 42.682 22.869 -89.350 1.00 54.47 213 PRO A C 1
ATOM 1716 O O . PRO A 1 213 ? 42.298 21.854 -89.942 1.00 54.47 213 PRO A O 1
ATOM 1719 N N . ARG A 1 214 ? 42.271 24.091 -89.693 1.00 47.59 214 ARG A N 1
ATOM 1720 C CA . ARG A 1 214 ? 41.477 24.397 -90.885 1.00 47.59 214 ARG A CA 1
ATOM 1721 C C . ARG A 1 214 ? 42.246 23.977 -92.140 1.00 47.59 214 ARG A C 1
ATOM 1723 O O . ARG A 1 214 ? 43.142 24.684 -92.598 1.00 47.59 214 ARG A O 1
ATOM 1730 N N . ARG A 1 215 ? 41.877 22.841 -92.739 1.00 49.19 215 ARG A N 1
ATOM 1731 C CA . ARG A 1 215 ? 42.275 22.528 -94.115 1.00 49.19 215 ARG A CA 1
ATOM 1732 C C . ARG A 1 215 ? 41.459 23.383 -95.083 1.00 49.19 215 ARG A C 1
ATOM 1734 O O . ARG A 1 215 ? 40.242 23.268 -95.158 1.00 49.19 215 ARG A O 1
ATOM 1741 N N . ARG A 1 216 ? 42.205 24.254 -95.770 1.00 53.44 216 ARG A N 1
ATOM 1742 C CA . ARG A 1 216 ? 41.928 24.965 -97.027 1.00 53.44 216 ARG A CA 1
ATOM 1743 C C . ARG A 1 216 ? 40.693 24.490 -97.795 1.00 53.44 216 ARG A C 1
ATOM 1745 O O . ARG A 1 216 ? 40.634 23.345 -98.229 1.00 53.44 216 ARG A O 1
ATOM 1752 N N . SER A 1 217 ? 39.881 25.461 -98.185 1.00 45.03 217 SER A N 1
ATOM 1753 C CA . SER A 1 217 ? 39.240 25.468 -99.498 1.00 45.03 217 SER A CA 1
ATOM 1754 C C . SER A 1 217 ? 39.436 26.850 -100.113 1.00 45.03 217 SER A C 1
ATOM 1756 O O . SER A 1 217 ? 38.730 27.807 -99.804 1.00 45.03 217 SER A O 1
ATOM 1758 N N . SER A 1 218 ? 40.479 26.945 -100.938 1.00 45.56 218 SER A N 1
ATOM 1759 C CA . SER A 1 218 ? 40.667 28.000 -101.925 1.00 45.56 218 SER A CA 1
ATOM 1760 C C . SER A 1 218 ? 39.493 27.977 -102.900 1.00 45.56 218 SER A C 1
ATOM 1762 O O . SER A 1 218 ? 39.263 26.972 -103.568 1.00 45.56 218 SER A O 1
ATOM 1764 N N . SER A 1 219 ? 38.765 29.087 -102.953 1.00 43.16 219 SER A N 1
ATOM 1765 C CA . SER A 1 219 ? 37.775 29.394 -103.977 1.00 43.16 219 SER A CA 1
ATOM 1766 C C . SER A 1 219 ? 38.491 29.955 -105.205 1.00 43.16 219 SER A C 1
ATOM 1768 O O . SER A 1 219 ? 39.033 31.056 -105.140 1.00 43.16 219 SER A O 1
ATOM 1770 N N . THR A 1 220 ? 38.432 29.243 -106.324 1.00 54.91 220 THR A N 1
ATOM 1771 C CA . THR A 1 220 ? 38.572 29.828 -107.664 1.00 54.91 220 THR A CA 1
ATOM 1772 C C . THR A 1 220 ? 37.561 29.162 -108.590 1.00 54.91 220 THR A C 1
ATOM 1774 O O . THR A 1 220 ? 37.693 27.970 -108.861 1.00 54.91 220 THR A O 1
ATOM 1777 N N . PRO A 1 221 ? 36.555 29.894 -109.095 1.00 61.81 221 PRO A N 1
ATOM 1778 C CA . PRO A 1 221 ? 35.777 29.462 -110.241 1.00 61.81 221 PRO A CA 1
ATOM 1779 C C . PRO A 1 221 ? 36.236 30.222 -111.489 1.00 61.81 221 PRO A C 1
ATOM 1781 O O . PRO A 1 221 ? 36.487 31.425 -111.436 1.00 61.81 221 PRO A O 1
ATOM 1784 N N . GLY A 1 222 ? 36.289 29.547 -112.634 1.00 45.28 222 GLY A N 1
ATOM 1785 C CA . GLY A 1 222 ? 36.300 30.257 -113.906 1.00 45.28 222 GLY A CA 1
ATOM 1786 C C . GLY A 1 222 ? 36.837 29.461 -115.081 1.00 45.28 222 GLY A C 1
ATOM 1787 O O . GLY A 1 222 ? 38.029 29.195 -115.130 1.00 45.28 222 GLY A O 1
ATOM 1788 N N . SER A 1 223 ? 35.932 29.241 -116.042 1.00 46.00 223 SER A N 1
ATOM 1789 C CA . SER A 1 223 ? 36.171 29.209 -117.492 1.00 46.00 223 SER A CA 1
ATOM 1790 C C . SER A 1 223 ? 37.070 28.100 -118.056 1.00 46.00 223 SER A C 1
ATOM 1792 O O . SER A 1 223 ? 38.157 27.848 -117.572 1.00 46.00 223 SER A O 1
ATOM 1794 N N . THR A 1 224 ? 36.769 27.420 -119.160 1.00 54.81 224 THR A N 1
ATOM 1795 C CA . THR A 1 224 ? 35.761 27.568 -120.224 1.00 54.81 224 THR A CA 1
ATOM 1796 C C . THR A 1 224 ? 36.048 26.455 -121.238 1.00 54.81 224 THR A C 1
ATOM 1798 O O . THR A 1 224 ? 37.226 26.242 -121.507 1.00 54.81 224 THR A O 1
ATOM 1801 N N . ARG A 1 225 ? 34.990 25.951 -121.905 1.00 45.31 225 ARG A N 1
ATOM 1802 C CA . ARG A 1 225 ? 34.937 25.639 -123.360 1.00 45.31 225 ARG A CA 1
ATOM 1803 C C . ARG A 1 225 ? 35.777 24.416 -123.813 1.00 45.31 225 ARG A C 1
ATOM 1805 O O . ARG A 1 225 ? 36.904 24.241 -123.389 1.00 45.31 225 ARG A O 1
ATOM 1812 N N . THR A 1 226 ? 35.311 23.490 -124.648 1.00 49.38 226 THR A N 1
ATOM 1813 C CA . THR A 1 226 ? 34.361 23.482 -125.777 1.00 49.38 226 THR A CA 1
ATOM 1814 C C . THR A 1 226 ? 33.814 22.067 -125.912 1.00 49.38 226 THR A C 1
ATOM 1816 O O . THR A 1 226 ? 34.562 21.142 -125.523 1.00 49.38 226 THR A O 1
#

Organism: Scophthalmus maximus (NCBI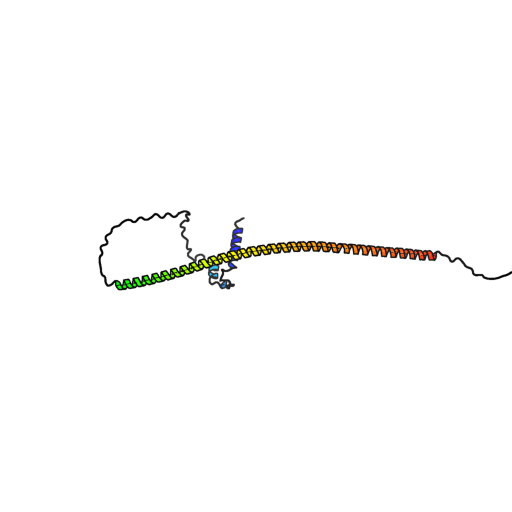:txid52904)

Radius of gyration: 58.22 Å; chains: 1; bounding box: 85×64×205 Å

Foldseek 3Di:
DPVVVVVVVVVVVVVVCVVDDPPPCVVCPDCVVDPCSVVVVCVVVCVCVPVDDPPDDDDDDDDPDDDDDDDDDDDDDDDDDDDDDDDPPVVCPVVVVVVVVVVVVVVVVVVVVVVVVVVVVVVVVVVVVVVVVVVVVVVVVVVVVVVVVVVVVVVVVVVVVVVVVVVVVVVVVVVVVVVVVVVVVVVVVVVVVCVVVVVVVVVVVVVVVVPDDDDDDDDDDDDDDD

Secondary structure (DSSP, 8-state):
--HHHHHHHHHHHHHHHTSSPPTT-TT--SGGG-TTHHHHHHHHTTTTTTTS---PPP-----------PPP-----------------TTSHHHHHHHHHHHHHHHHHHHHHHHHHHHHHHHHHHHHHHHHHHHHHHHHHHHHHHHHHHHHHHHHHHHHHHHHHHHHHHHHHHHHHHHHHHHHHHHHHHHHHHHHHHHHHHHHHHHHHHS---------------

pLDDT: mean 73.54, std 22.63, range [32.94, 98.62]

Sequence (226 aa):
MLMSENALTLTIFTVQMLKNPPQGMENCARPSSWRWFHLMDLAMSGRLDGTAETLRPSPLDEDPQHTTDLPPLSPADVGGEVSVFSVVDTGTLEEAVELDGKLSALRDERRALEQEQAEFDRELIALERDRELLNRDTAALQRERAAVDRDRAADDRDRAFLDRDRAVLERDRAFPERDRAFLDRAREDLERERMLFGGERERERERGSEVRPRRRSSSTPGSTRT